Protein AF-A0A9D8BKV7-F1 (afdb_monomer_lite)

Radius of gyration: 22.59 Å; chains: 1; bounding box: 58×49×56 Å

Sequence (244 aa):
MTEFTPENGQAETLLTEAFAWLKDLHHRDNGDQSDALRSTERIITLLGSTTRELLEVFEQNIRLAAIVDKKEMPSQEAITAMVRERALKIIYHHYEYSGQNPIKSLKYGSFLTEQYLEECVRDGGGEKSLHSFGLVMLDVDGLKAVKECIGHKGTNIFLKKLTKVLTDPESPTNVWMRETEGLEITPIVAGGDEFVLIINSAKPIDAVLMQEIIDRYESDVTSSAELQAMIDFDDPVILLNYAG

Structure (mmCIF, N/CA/C/O backbone):
data_AF-A0A9D8BKV7-F1
#
_entry.id   AF-A0A9D8BKV7-F1
#
loop_
_atom_site.group_PDB
_atom_site.id
_atom_site.type_symbol
_atom_site.label_atom_id
_atom_site.label_alt_id
_atom_site.label_comp_id
_atom_site.label_asym_id
_atom_site.label_entity_id
_atom_site.label_seq_id
_atom_site.pdbx_PDB_ins_code
_atom_site.Cartn_x
_atom_site.Cartn_y
_atom_site.Cartn_z
_atom_site.occupancy
_atom_site.B_iso_or_equiv
_atom_site.auth_seq_id
_atom_site.auth_comp_id
_atom_site.auth_asym_id
_atom_site.auth_atom_id
_atom_site.pdbx_PDB_model_num
ATOM 1 N N . MET A 1 1 ? 19.322 -6.464 1.066 1.00 29.11 1 MET A N 1
ATOM 2 C CA . MET A 1 1 ? 19.057 -5.448 0.032 1.00 29.11 1 MET A CA 1
ATOM 3 C C . MET A 1 1 ? 19.045 -4.109 0.731 1.00 29.11 1 MET A C 1
ATOM 5 O O . MET A 1 1 ? 18.442 -4.017 1.789 1.00 29.11 1 MET A O 1
ATOM 9 N N . THR A 1 2 ? 19.808 -3.139 0.240 1.00 26.17 2 THR A N 1
ATOM 10 C CA . THR A 1 2 ? 19.824 -1.777 0.784 1.00 26.17 2 THR A CA 1
ATOM 11 C C . THR A 1 2 ? 18.563 -1.076 0.298 1.00 26.17 2 THR A C 1
ATOM 13 O O . THR A 1 2 ? 18.479 -0.720 -0.875 1.00 26.17 2 THR A O 1
ATOM 16 N N . GLU A 1 3 ? 17.577 -0.950 1.185 1.00 31.61 3 GLU A N 1
ATOM 17 C CA . GLU A 1 3 ? 16.417 -0.082 0.991 1.00 31.61 3 GLU A CA 1
ATOM 18 C C . GLU A 1 3 ? 16.890 1.331 0.647 1.00 31.61 3 GLU A C 1
ATOM 20 O O . GLU A 1 3 ? 17.771 1.892 1.304 1.00 31.61 3 GLU A O 1
ATOM 25 N N . PHE A 1 4 ? 16.309 1.910 -0.400 1.00 35.72 4 PHE A N 1
ATOM 26 C CA . PHE A 1 4 ? 16.415 3.338 -0.646 1.00 35.72 4 PHE A CA 1
ATOM 27 C C . PHE A 1 4 ? 15.317 4.024 0.170 1.00 35.72 4 PHE A C 1
ATOM 29 O O . PHE A 1 4 ? 14.232 4.294 -0.330 1.00 35.72 4 PHE A O 1
ATOM 36 N N . THR A 1 5 ? 15.590 4.276 1.448 1.00 37.19 5 THR A N 1
ATOM 37 C CA . THR A 1 5 ? 14.785 5.161 2.297 1.00 37.19 5 THR A CA 1
ATOM 38 C C . THR A 1 5 ? 15.496 6.515 2.351 1.00 37.19 5 THR A C 1
ATOM 40 O O . THR A 1 5 ? 16.436 6.682 3.130 1.00 37.19 5 THR A O 1
ATOM 43 N N . PRO A 1 6 ? 15.139 7.495 1.499 1.00 40.78 6 PRO A N 1
ATOM 44 C CA . PRO A 1 6 ? 15.732 8.818 1.596 1.00 40.78 6 PRO A CA 1
ATOM 45 C C . PRO A 1 6 ? 15.255 9.480 2.892 1.00 40.78 6 PRO A C 1
ATOM 47 O O . PRO A 1 6 ? 14.057 9.569 3.157 1.00 40.78 6 PRO A O 1
ATOM 50 N N . GLU A 1 7 ? 16.192 9.965 3.707 1.00 46.72 7 GLU A N 1
ATOM 51 C CA . GLU A 1 7 ? 15.872 10.830 4.845 1.00 46.72 7 GLU A CA 1
ATOM 52 C C . GLU A 1 7 ? 15.090 12.062 4.348 1.00 46.72 7 GLU A C 1
ATOM 54 O O . GLU A 1 7 ? 15.386 12.583 3.272 1.00 46.72 7 GLU A O 1
ATOM 59 N N . ASN A 1 8 ? 14.119 12.566 5.124 1.00 48.62 8 ASN A N 1
ATOM 60 C CA . ASN A 1 8 ? 13.186 13.639 4.719 1.00 48.62 8 ASN A CA 1
ATOM 61 C C . ASN A 1 8 ? 13.842 14.869 4.044 1.00 48.62 8 ASN A C 1
ATOM 63 O O . ASN A 1 8 ? 13.213 15.513 3.208 1.00 48.62 8 ASN A O 1
ATOM 67 N N . GLY A 1 9 ? 15.108 15.179 4.353 1.00 52.94 9 GLY A N 1
ATOM 68 C CA . GLY A 1 9 ? 15.859 16.266 3.710 1.00 52.94 9 GLY A CA 1
ATOM 69 C C . GLY A 1 9 ? 16.283 15.995 2.257 1.00 52.94 9 GLY A C 1
ATOM 70 O O . GLY A 1 9 ? 16.440 16.933 1.476 1.00 52.94 9 GLY A O 1
ATOM 71 N N . GLN A 1 10 ? 16.447 14.733 1.858 1.00 57.34 10 GLN A N 1
ATOM 72 C CA . GLN A 1 10 ? 16.860 14.358 0.503 1.00 57.34 10 GLN A CA 1
ATOM 73 C C . GLN A 1 10 ? 15.718 14.508 -0.508 1.00 57.34 10 GLN A C 1
ATOM 75 O O . GLN A 1 10 ? 15.943 15.034 -1.594 1.00 57.34 10 GLN A O 1
ATOM 80 N N . ALA A 1 11 ? 14.487 14.130 -0.153 1.00 55.03 11 ALA A N 1
ATOM 81 C CA . ALA A 1 11 ? 13.339 14.227 -1.061 1.00 55.03 11 ALA A CA 1
ATOM 82 C C . ALA A 1 11 ? 12.968 15.687 -1.399 1.00 55.03 11 ALA A C 1
ATOM 84 O O . ALA A 1 11 ? 12.710 16.016 -2.558 1.00 55.03 11 ALA A O 1
ATOM 85 N N . GLU A 1 12 ? 12.993 16.583 -0.406 1.00 59.00 12 GLU A N 1
ATOM 86 C CA . GLU A 1 12 ? 12.728 18.017 -0.600 1.00 59.00 12 GLU A CA 1
ATOM 87 C C . GLU A 1 12 ? 13.823 18.697 -1.438 1.00 59.00 12 GLU A C 1
ATOM 89 O O . GLU A 1 12 ? 13.529 19.527 -2.307 1.00 59.00 12 GLU A O 1
ATOM 94 N N . THR A 1 13 ? 15.079 18.289 -1.240 1.00 66.25 13 THR A N 1
ATOM 95 C CA . THR A 1 13 ? 16.215 18.755 -2.045 1.00 66.25 13 THR A CA 1
ATOM 96 C C . THR A 1 13 ? 16.065 18.315 -3.504 1.00 66.25 13 THR A C 1
ATOM 98 O O . THR A 1 13 ? 16.139 19.153 -4.401 1.00 66.25 13 THR A O 1
ATOM 101 N N . LEU A 1 14 ? 15.746 17.039 -3.751 1.00 64.25 14 LEU A N 1
ATOM 102 C CA . LEU A 1 14 ? 15.573 16.488 -5.102 1.00 64.25 14 LEU A CA 1
ATOM 103 C C . LEU A 1 14 ? 14.430 17.161 -5.874 1.00 64.25 14 LEU A C 1
ATOM 105 O O . LEU A 1 14 ? 14.586 17.491 -7.052 1.00 64.25 14 LEU A O 1
ATOM 109 N N . LEU A 1 15 ? 13.290 17.406 -5.220 1.00 65.69 15 LEU A N 1
ATOM 110 C CA . LEU A 1 15 ? 12.163 18.098 -5.849 1.00 65.69 15 LEU A CA 1
ATOM 111 C C . LEU A 1 15 ? 12.521 19.559 -6.172 1.00 65.69 15 LEU A C 1
ATOM 113 O O . LEU A 1 15 ? 12.220 20.052 -7.262 1.00 65.69 15 LEU A O 1
ATOM 117 N N . THR A 1 16 ? 13.198 20.245 -5.248 1.00 69.44 16 THR A N 1
ATOM 118 C CA . THR A 1 16 ? 13.648 21.632 -5.439 1.00 69.44 16 THR A CA 1
ATOM 119 C C . THR A 1 16 ? 14.641 21.742 -6.594 1.00 69.44 16 THR A C 1
ATOM 121 O O . THR A 1 16 ? 14.500 22.630 -7.438 1.00 69.44 16 THR A O 1
ATOM 124 N N . GLU A 1 17 ? 15.598 20.818 -6.684 1.00 71.00 17 GLU A N 1
ATOM 125 C CA . GLU A 1 17 ? 16.562 20.735 -7.784 1.00 71.00 17 GLU A CA 1
ATOM 126 C C . GLU A 1 17 ? 15.871 20.463 -9.125 1.00 71.00 17 GLU A C 1
ATOM 128 O O . GLU A 1 17 ? 16.132 21.170 -10.104 1.00 71.00 17 GLU A O 1
ATOM 133 N N . ALA A 1 18 ? 14.926 19.516 -9.165 1.00 67.19 18 ALA A N 1
ATOM 134 C CA . ALA A 1 18 ? 14.148 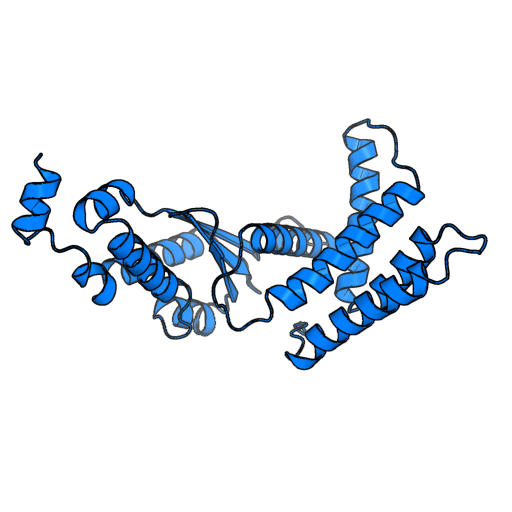19.215 -10.365 1.00 67.19 18 ALA A CA 1
ATOM 135 C C . ALA A 1 18 ? 13.327 20.432 -10.844 1.00 67.19 18 ALA A C 1
ATOM 137 O O . ALA A 1 18 ? 13.347 20.767 -12.032 1.00 67.19 18 ALA A O 1
ATOM 138 N N . PHE A 1 19 ? 12.651 21.147 -9.934 1.00 69.06 19 PHE A N 1
ATOM 139 C CA . PHE A 1 19 ? 11.861 22.339 -10.276 1.00 69.06 19 PHE A CA 1
ATOM 140 C C . PHE A 1 19 ? 12.713 23.543 -10.678 1.00 69.06 19 PHE A C 1
ATOM 142 O O . PHE A 1 19 ? 12.362 24.243 -11.631 1.00 69.06 19 PHE A O 1
ATOM 149 N N . ALA A 1 20 ? 13.805 23.819 -9.961 1.00 69.94 20 ALA A N 1
ATOM 150 C CA . ALA A 1 20 ? 14.719 24.910 -10.298 1.00 69.94 20 ALA A CA 1
ATOM 151 C C . ALA A 1 20 ? 15.309 24.708 -11.698 1.00 69.94 20 ALA A C 1
ATOM 153 O O . ALA A 1 20 ? 15.406 25.653 -12.481 1.00 69.94 20 ALA A O 1
ATOM 154 N N . TRP A 1 21 ? 15.618 23.458 -12.037 1.00 64.31 21 TRP A N 1
ATOM 155 C CA . TRP A 1 21 ? 16.156 23.097 -13.334 1.00 64.31 21 TRP A CA 1
ATOM 156 C C . TRP A 1 21 ? 15.120 23.189 -14.461 1.00 64.31 21 TRP A C 1
ATOM 158 O O . TRP A 1 21 ? 15.411 23.776 -15.499 1.00 64.31 21 TRP A O 1
ATOM 168 N N . LEU A 1 22 ? 13.892 22.697 -14.253 1.00 63.62 22 LEU A N 1
ATOM 169 C CA . LEU A 1 22 ? 12.803 22.861 -15.228 1.00 63.62 22 LEU A CA 1
ATOM 170 C C . LEU A 1 22 ? 12.516 24.343 -15.518 1.00 63.62 22 LEU A C 1
ATOM 172 O O . LEU A 1 22 ? 12.269 24.709 -16.667 1.00 63.62 22 LEU A O 1
ATOM 176 N N . LYS A 1 23 ? 12.598 25.206 -14.494 1.00 64.88 23 LYS A N 1
ATOM 177 C CA . LYS A 1 23 ? 12.476 26.663 -14.655 1.00 64.88 23 LYS A CA 1
ATOM 178 C C . LYS A 1 23 ? 13.623 27.245 -15.481 1.00 64.88 23 LYS A C 1
ATOM 180 O O . LYS A 1 23 ? 13.352 27.978 -16.426 1.00 64.88 23 LYS A O 1
ATOM 185 N N . ASP A 1 24 ? 14.871 26.911 -15.154 1.00 62.84 24 ASP A N 1
ATOM 186 C CA . ASP A 1 24 ? 16.060 27.359 -15.894 1.00 62.84 24 ASP A CA 1
ATOM 187 C C . ASP A 1 24 ? 16.035 26.883 -17.357 1.00 62.84 24 ASP A C 1
ATOM 189 O O . ASP A 1 24 ? 16.315 27.662 -18.262 1.00 62.84 24 ASP A O 1
ATOM 193 N N . LEU A 1 25 ? 15.599 25.648 -17.620 1.00 56.25 25 LEU A N 1
ATOM 194 C CA . LEU A 1 25 ? 15.440 25.129 -18.980 1.00 56.25 25 LEU A CA 1
ATOM 195 C C . LEU A 1 25 ? 14.377 25.900 -19.771 1.00 56.25 25 LEU A C 1
ATOM 197 O O . LEU A 1 25 ? 14.641 26.315 -20.893 1.00 56.25 25 LEU A O 1
ATOM 201 N N . HIS A 1 26 ? 13.215 26.162 -19.164 1.00 57.59 26 HIS A N 1
ATOM 202 C CA . HIS A 1 26 ? 12.159 26.966 -19.785 1.00 57.59 26 HIS A CA 1
ATOM 203 C C . HIS A 1 26 ? 12.595 28.419 -20.043 1.00 57.59 26 HIS A C 1
ATOM 205 O O . HIS A 1 26 ? 12.043 29.092 -20.902 1.00 57.59 26 HIS A O 1
ATOM 211 N N . HIS A 1 27 ? 13.599 28.925 -19.318 1.00 57.88 27 HIS A N 1
ATOM 212 C CA . HIS A 1 27 ? 14.181 30.249 -19.571 1.00 57.88 27 HIS A CA 1
ATOM 213 C C . HIS A 1 27 ? 15.260 30.226 -20.671 1.00 57.88 27 HIS A C 1
ATOM 215 O O . HIS A 1 27 ? 15.595 31.275 -21.220 1.00 57.88 27 HIS A O 1
ATOM 221 N N . ARG A 1 28 ? 15.800 29.048 -21.014 1.00 57.38 28 ARG A N 1
ATOM 222 C CA . ARG A 1 28 ? 16.850 28.835 -22.030 1.00 57.38 28 ARG A CA 1
ATOM 223 C C . ARG A 1 28 ? 16.306 28.518 -23.430 1.00 57.38 28 ARG A C 1
ATOM 225 O O . ARG A 1 28 ? 17.102 28.146 -24.288 1.00 57.38 28 ARG A O 1
ATOM 232 N N . ASP A 1 29 ? 15.004 28.712 -23.649 1.00 47.34 29 ASP A N 1
ATOM 233 C CA . ASP A 1 29 ? 14.149 28.338 -24.799 1.00 47.34 29 ASP A CA 1
ATOM 234 C C . ASP A 1 29 ? 14.541 28.946 -26.180 1.00 47.34 29 ASP A C 1
ATOM 236 O O . ASP A 1 29 ? 13.696 29.367 -26.962 1.00 47.34 29 ASP A O 1
ATOM 240 N N . ASN A 1 30 ? 15.836 29.035 -26.508 1.00 50.44 30 ASN A N 1
ATOM 241 C CA . ASN A 1 30 ? 16.367 29.651 -27.732 1.00 50.44 30 ASN A CA 1
ATOM 242 C C . ASN A 1 30 ? 17.492 28.829 -28.415 1.00 50.44 30 ASN A C 1
ATOM 244 O O . ASN A 1 30 ? 18.344 29.424 -29.078 1.00 50.44 30 ASN A O 1
ATOM 248 N N . GLY A 1 31 ? 17.564 27.491 -28.285 1.00 47.91 31 GLY A N 1
ATOM 249 C CA . GLY A 1 31 ? 18.684 26.749 -28.904 1.00 47.91 31 GLY A CA 1
ATOM 250 C C . GLY A 1 31 ? 18.563 25.234 -29.143 1.00 47.91 31 GLY A C 1
ATOM 251 O O . GLY A 1 31 ? 18.930 24.437 -28.286 1.00 47.91 31 GLY A O 1
ATOM 252 N N . ASP A 1 32 ? 18.210 24.877 -30.383 1.00 53.69 32 ASP A N 1
ATOM 253 C CA . ASP A 1 32 ? 18.781 23.847 -31.290 1.00 53.69 32 ASP A CA 1
ATOM 254 C C . ASP A 1 32 ? 19.036 22.380 -30.855 1.00 53.69 32 ASP A C 1
ATOM 256 O O . ASP A 1 32 ? 19.663 21.619 -31.596 1.00 53.69 32 ASP A O 1
ATOM 260 N N . GLN A 1 33 ? 18.503 21.893 -29.733 1.00 53.31 33 GLN A N 1
ATOM 261 C CA . GLN A 1 33 ? 18.276 20.447 -29.549 1.00 53.31 33 GLN A CA 1
ATOM 262 C C . GLN A 1 33 ? 16.846 20.183 -29.081 1.00 53.31 33 GLN A C 1
ATOM 264 O O . GLN A 1 33 ? 16.221 21.049 -28.484 1.00 53.31 33 GLN A O 1
ATOM 269 N N . SER A 1 34 ? 16.324 18.978 -29.344 1.00 59.03 34 SER A N 1
ATOM 270 C CA . SER A 1 34 ? 15.067 18.519 -28.742 1.00 59.03 34 SER A CA 1
ATOM 271 C C . SER A 1 34 ? 15.248 18.474 -27.219 1.00 59.03 34 SER A C 1
ATOM 273 O O . SER A 1 34 ? 15.766 17.505 -26.659 1.00 59.03 34 SER A O 1
ATOM 275 N N . ASP A 1 35 ? 14.879 19.565 -26.543 1.00 60.62 35 ASP A N 1
ATOM 276 C CA . ASP A 1 35 ? 15.067 19.795 -25.102 1.00 60.62 35 ASP A CA 1
ATOM 277 C C . ASP A 1 35 ? 14.405 18.716 -24.228 1.00 60.62 35 ASP A C 1
ATOM 279 O O . ASP A 1 35 ? 14.744 18.533 -23.051 1.00 60.62 35 ASP A O 1
ATOM 283 N N . ALA A 1 36 ? 13.505 17.925 -24.817 1.00 57.03 36 ALA A N 1
ATOM 284 C CA . ALA A 1 36 ? 12.939 16.731 -24.210 1.00 57.03 36 ALA A CA 1
ATOM 285 C C . ALA A 1 36 ? 14.010 15.697 -23.818 1.00 57.03 36 ALA A C 1
ATOM 287 O O . ALA A 1 36 ? 13.947 15.157 -22.716 1.00 57.03 36 ALA A O 1
ATOM 288 N N . LEU A 1 37 ? 15.028 15.461 -24.649 1.00 56.84 37 LEU A N 1
ATOM 289 C CA . LEU A 1 37 ? 16.086 14.482 -24.359 1.00 56.84 37 LEU A CA 1
ATOM 290 C C . LEU A 1 37 ? 16.996 14.957 -23.220 1.00 56.84 37 LEU A C 1
ATOM 292 O O . LEU A 1 37 ? 17.165 14.246 -22.232 1.00 56.84 37 LEU A O 1
ATOM 296 N N . ARG A 1 38 ? 17.470 16.210 -23.288 1.00 62.16 38 ARG A N 1
ATOM 297 C CA . ARG A 1 38 ? 18.317 16.821 -22.244 1.00 62.16 38 ARG A CA 1
ATOM 298 C C . ARG A 1 38 ? 17.625 16.880 -20.883 1.00 62.16 38 ARG A C 1
ATOM 300 O O . ARG A 1 38 ? 18.272 16.698 -19.853 1.00 62.16 38 ARG A O 1
ATOM 307 N N . SER A 1 39 ? 16.317 17.149 -20.878 1.00 63.75 39 SER A N 1
ATOM 308 C CA . SER A 1 39 ? 15.521 17.154 -19.646 1.00 63.75 39 SER A CA 1
ATOM 309 C C . SER A 1 39 ? 15.346 15.794 -19.031 1.00 63.75 39 SER A C 1
ATOM 311 O O . SER A 1 39 ? 15.498 15.646 -17.821 1.00 63.75 39 SER A O 1
ATOM 313 N N . THR A 1 40 ? 15.098 14.799 -19.863 1.00 67.44 40 THR A N 1
ATOM 314 C CA . THR A 1 40 ? 14.932 13.427 -19.403 1.00 67.44 40 THR A CA 1
ATOM 315 C C . THR A 1 40 ? 16.227 12.900 -18.799 1.00 67.44 40 THR A C 1
ATOM 317 O O . THR A 1 40 ? 16.216 12.488 -17.644 1.00 67.44 40 THR A O 1
ATOM 320 N N . GLU A 1 41 ? 17.356 13.016 -19.506 1.00 71.00 41 GLU A N 1
ATOM 321 C CA . GLU A 1 41 ? 18.662 12.539 -19.022 1.00 71.00 41 GLU A CA 1
ATOM 322 C C . GLU A 1 41 ? 19.026 13.136 -17.659 1.00 71.00 41 GLU A C 1
ATOM 324 O O . GLU A 1 41 ? 19.450 12.422 -16.751 1.00 71.00 41 GLU A O 1
ATOM 329 N N . ARG A 1 42 ? 18.812 14.444 -17.477 1.00 69.25 42 ARG A N 1
ATOM 330 C CA . ARG A 1 42 ? 19.200 15.134 -16.245 1.00 69.25 42 ARG A CA 1
ATOM 331 C C . ARG A 1 42 ? 18.250 14.865 -15.081 1.00 69.25 42 ARG A C 1
ATOM 333 O O . ARG A 1 42 ? 18.731 14.672 -13.969 1.00 69.25 42 ARG A O 1
ATOM 340 N N . ILE A 1 43 ? 16.941 14.766 -15.324 1.00 72.06 43 ILE A N 1
ATOM 341 C CA . ILE A 1 43 ? 15.979 14.316 -14.301 1.00 72.06 43 ILE A CA 1
ATOM 342 C C . ILE A 1 43 ? 16.313 12.883 -13.861 1.00 72.06 43 ILE A C 1
ATOM 344 O O . ILE A 1 43 ? 16.317 12.599 -12.668 1.00 72.06 43 ILE A O 1
ATOM 348 N N . ILE A 1 44 ? 16.680 12.004 -14.797 1.00 74.69 44 ILE A N 1
ATOM 349 C CA . ILE A 1 44 ? 17.111 10.632 -14.496 1.00 74.69 44 ILE A CA 1
ATOM 350 C C . ILE A 1 44 ? 18.378 10.619 -13.628 1.00 74.69 44 ILE A C 1
ATOM 352 O O . ILE A 1 44 ? 18.491 9.782 -12.734 1.00 74.69 44 ILE A O 1
ATOM 356 N N . THR A 1 45 ? 19.318 11.557 -13.820 1.00 77.88 45 THR A N 1
ATOM 357 C CA . THR A 1 45 ? 20.527 11.619 -12.971 1.00 77.88 45 THR A CA 1
ATOM 358 C C . THR A 1 45 ? 20.244 11.919 -11.499 1.00 77.88 45 THR A C 1
ATOM 360 O O . THR A 1 45 ? 21.046 11.524 -10.653 1.00 77.88 45 THR A O 1
ATOM 363 N N . LEU A 1 46 ? 19.110 12.558 -11.189 1.00 70.50 46 LEU A N 1
ATOM 364 C CA . LEU A 1 46 ? 18.672 12.824 -9.813 1.00 70.50 46 LEU A CA 1
ATOM 365 C C . LEU A 1 46 ? 18.163 11.557 -9.107 1.00 70.50 46 LEU A C 1
ATOM 367 O O . LEU A 1 46 ? 18.031 11.537 -7.887 1.00 70.50 46 LEU A O 1
ATOM 371 N N . LEU A 1 47 ? 17.883 10.492 -9.858 1.00 74.12 47 LEU A N 1
ATOM 372 C CA . LEU A 1 47 ? 17.372 9.236 -9.325 1.00 74.12 47 LEU A CA 1
ATOM 373 C C . LEU A 1 47 ? 18.511 8.304 -8.887 1.00 74.12 47 LEU A C 1
ATOM 375 O O . LEU A 1 47 ? 19.616 8.336 -9.442 1.00 74.12 47 LEU A O 1
ATOM 379 N N . GLY A 1 48 ? 18.231 7.432 -7.915 1.00 70.25 48 GLY A N 1
ATOM 380 C CA . GLY A 1 48 ? 19.130 6.343 -7.522 1.00 70.25 48 GLY A CA 1
ATOM 381 C C . GLY A 1 48 ? 19.329 5.320 -8.647 1.00 70.25 48 GLY A C 1
ATOM 382 O O . GLY A 1 48 ? 18.508 5.226 -9.558 1.00 70.25 48 GLY A O 1
ATOM 383 N N . SER A 1 49 ? 20.416 4.541 -8.599 1.00 74.00 49 SER A N 1
ATOM 384 C CA . SER A 1 49 ? 20.771 3.573 -9.655 1.00 74.00 49 SER A CA 1
ATOM 385 C C . SER A 1 49 ? 19.649 2.576 -9.955 1.00 74.00 49 SER A C 1
ATOM 387 O O . SER A 1 49 ? 19.293 2.404 -11.115 1.00 74.00 49 SER A O 1
ATOM 389 N N . THR A 1 50 ? 19.027 2.015 -8.915 1.00 66.00 50 THR A N 1
ATOM 390 C CA . THR A 1 50 ? 17.892 1.085 -9.021 1.00 66.00 50 THR A CA 1
ATOM 391 C C . THR A 1 50 ? 16.734 1.694 -9.813 1.00 66.00 50 THR A C 1
ATOM 393 O O . THR A 1 50 ? 16.190 1.084 -10.727 1.00 66.00 50 THR A O 1
ATOM 396 N N . THR A 1 51 ? 16.386 2.944 -9.515 1.00 71.38 51 THR A N 1
ATOM 397 C CA . THR A 1 51 ? 15.286 3.654 -10.171 1.00 71.38 51 THR A CA 1
ATOM 398 C C . THR A 1 51 ? 15.589 3.966 -11.637 1.00 71.38 51 THR A C 1
ATOM 400 O O . THR A 1 51 ? 14.684 3.948 -12.468 1.00 71.38 51 THR A O 1
ATOM 403 N N . ARG A 1 52 ? 16.853 4.239 -11.982 1.00 78.62 52 ARG A N 1
ATOM 404 C CA . ARG A 1 52 ? 17.252 4.436 -13.386 1.00 78.62 52 ARG A CA 1
ATOM 405 C C . ARG A 1 52 ? 17.110 3.147 -14.187 1.00 78.62 52 ARG A C 1
ATOM 407 O O . ARG A 1 52 ? 16.558 3.189 -15.277 1.00 78.62 52 ARG A O 1
ATOM 414 N N . GLU A 1 53 ? 17.522 2.015 -13.620 1.00 73.75 53 GLU A N 1
ATOM 415 C CA . GLU A 1 53 ? 17.336 0.697 -14.243 1.00 73.75 53 GLU A CA 1
ATOM 416 C C . GLU A 1 53 ? 15.847 0.384 -14.471 1.00 73.75 53 GLU A C 1
ATOM 418 O O . GLU A 1 53 ? 15.481 -0.142 -15.519 1.00 73.75 53 GLU A O 1
ATOM 423 N N . LEU A 1 54 ? 14.961 0.757 -13.536 1.00 72.31 54 LEU A N 1
ATOM 424 C CA . LEU A 1 54 ? 13.509 0.606 -13.724 1.00 72.31 54 LEU A CA 1
ATOM 425 C C . LEU A 1 54 ? 12.976 1.458 -14.882 1.00 72.31 54 LEU A C 1
ATOM 427 O O . LEU A 1 54 ? 12.124 1.003 -15.641 1.00 72.31 54 LEU A O 1
ATOM 431 N N . LEU A 1 55 ? 13.501 2.671 -15.075 1.00 81.00 55 LEU A N 1
ATOM 432 C CA . LEU A 1 55 ? 13.126 3.504 -16.221 1.00 81.00 55 LEU A CA 1
ATOM 433 C C . LEU A 1 55 ? 13.594 2.915 -17.559 1.00 81.00 55 LEU A C 1
ATOM 435 O O . LEU A 1 55 ? 12.887 3.060 -18.557 1.00 81.00 55 LEU A O 1
ATOM 439 N N . GLU A 1 56 ? 14.733 2.222 -17.584 1.00 81.25 56 GLU A N 1
ATOM 440 C CA . GLU A 1 56 ? 15.190 1.484 -18.769 1.00 81.25 56 GLU A CA 1
ATOM 441 C C . GLU A 1 56 ? 14.261 0.301 -19.084 1.00 81.25 56 GLU A C 1
ATOM 443 O O . GLU A 1 56 ? 13.884 0.103 -20.242 1.00 81.25 56 GLU A O 1
ATOM 448 N N . VAL A 1 57 ? 13.828 -0.449 -18.063 1.00 76.94 57 VAL A N 1
ATOM 449 C CA . VAL A 1 57 ? 12.829 -1.525 -18.217 1.00 76.94 57 VAL A CA 1
ATOM 450 C C . VAL A 1 57 ? 11.493 -0.961 -18.706 1.00 76.94 57 VAL A C 1
ATOM 452 O O . VAL A 1 57 ? 10.895 -1.504 -19.635 1.00 76.94 57 VAL A O 1
ATOM 455 N N . PHE A 1 58 ? 11.044 0.166 -18.151 1.00 80.62 58 PHE A N 1
ATOM 456 C CA . PHE A 1 58 ? 9.833 0.857 -18.593 1.00 80.62 58 PHE A CA 1
ATOM 457 C C . PHE A 1 58 ? 9.916 1.282 -20.069 1.00 80.62 58 PHE A C 1
ATOM 459 O O . PHE A 1 58 ? 8.983 1.036 -20.838 1.00 80.62 58 PHE A O 1
ATOM 466 N N . GLU A 1 59 ? 11.046 1.849 -20.507 1.00 84.69 59 GLU A N 1
ATOM 467 C CA . GLU A 1 59 ? 11.282 2.165 -21.921 1.00 84.69 59 GLU A CA 1
ATOM 468 C C . GLU A 1 59 ? 11.179 0.915 -22.811 1.00 84.69 59 GLU A C 1
ATOM 470 O O . GLU A 1 59 ? 10.528 0.945 -23.863 1.00 84.69 59 GLU A O 1
ATOM 475 N N . GLN A 1 60 ? 11.793 -0.196 -22.397 1.00 80.75 60 GLN A N 1
ATOM 476 C CA . GLN A 1 60 ? 11.715 -1.460 -23.131 1.00 80.75 60 GLN A CA 1
ATOM 477 C C . GLN A 1 60 ? 10.275 -1.988 -23.196 1.00 80.75 60 GLN A C 1
ATOM 479 O O . GLN A 1 60 ? 9.834 -2.424 -24.263 1.00 80.75 60 GLN A O 1
ATOM 484 N N . ASN A 1 61 ? 9.515 -1.873 -22.105 1.00 78.88 61 ASN A N 1
ATOM 485 C CA . ASN A 1 61 ? 8.115 -2.288 -22.036 1.00 78.88 61 ASN A CA 1
ATOM 486 C C . ASN A 1 61 ? 7.214 -1.481 -22.977 1.00 78.88 61 ASN A C 1
ATOM 488 O O . ASN A 1 61 ? 6.357 -2.073 -23.631 1.00 78.88 61 ASN A O 1
ATOM 492 N N . ILE A 1 62 ? 7.436 -0.170 -23.135 1.00 83.12 62 ILE A N 1
ATOM 493 C CA . ILE A 1 62 ? 6.706 0.644 -24.128 1.00 83.12 62 ILE A CA 1
ATOM 494 C C . ILE A 1 62 ? 6.908 0.075 -25.539 1.00 83.12 62 ILE A C 1
ATOM 496 O O . ILE A 1 62 ? 5.951 -0.088 -26.302 1.00 83.12 62 ILE A O 1
ATOM 500 N N . ARG A 1 63 ? 8.158 -0.257 -25.884 1.00 82.00 63 ARG A N 1
ATOM 501 C CA . ARG A 1 63 ? 8.509 -0.807 -27.203 1.00 82.00 63 ARG A CA 1
ATOM 502 C C . ARG A 1 63 ? 7.906 -2.197 -27.406 1.00 82.00 63 ARG A C 1
ATOM 504 O O . ARG A 1 63 ? 7.359 -2.475 -28.471 1.00 82.00 63 ARG A O 1
ATOM 511 N N . LEU A 1 64 ? 7.972 -3.055 -26.387 1.00 79.31 64 LEU A N 1
ATOM 512 C CA . LEU A 1 64 ? 7.393 -4.399 -26.421 1.00 79.31 64 LEU A CA 1
ATOM 513 C C . LEU A 1 64 ? 5.866 -4.363 -26.535 1.00 79.31 64 LEU A C 1
ATOM 515 O O . LEU A 1 64 ? 5.309 -5.088 -27.356 1.00 79.31 64 LEU A O 1
ATOM 519 N N . ALA A 1 65 ? 5.190 -3.490 -25.787 1.00 80.81 65 ALA A N 1
ATOM 520 C CA . ALA A 1 65 ? 3.738 -3.342 -25.841 1.00 80.81 65 ALA A CA 1
ATOM 521 C C . ALA A 1 65 ? 3.259 -2.929 -27.241 1.00 80.81 65 ALA A C 1
ATOM 523 O O . ALA A 1 65 ? 2.303 -3.505 -27.754 1.00 80.81 65 ALA A O 1
ATOM 524 N N . ALA A 1 66 ? 3.958 -2.002 -27.906 1.00 82.50 66 ALA A N 1
ATOM 525 C CA . ALA A 1 66 ? 3.638 -1.623 -29.284 1.00 82.50 66 ALA A CA 1
ATOM 526 C C . ALA A 1 66 ? 3.741 -2.815 -30.258 1.00 82.50 66 ALA A C 1
ATOM 528 O O . ALA A 1 66 ? 2.880 -2.984 -31.123 1.00 82.50 66 ALA A O 1
ATOM 529 N N . ILE A 1 67 ? 4.750 -3.677 -30.076 1.00 79.31 67 ILE A N 1
ATOM 530 C CA . ILE A 1 67 ? 4.942 -4.898 -30.875 1.00 79.31 67 ILE A CA 1
ATOM 531 C C . ILE A 1 67 ? 3.823 -5.916 -30.607 1.00 79.31 67 ILE A C 1
ATOM 533 O O . ILE A 1 67 ? 3.230 -6.437 -31.555 1.00 79.31 67 ILE A O 1
ATOM 537 N N . VAL A 1 68 ? 3.528 -6.198 -29.334 1.00 78.00 68 VAL A N 1
ATOM 538 C CA . VAL A 1 68 ? 2.523 -7.193 -28.915 1.00 78.00 68 VAL A CA 1
ATOM 539 C C . VAL A 1 68 ? 1.119 -6.776 -29.352 1.00 78.00 68 VAL A C 1
ATOM 541 O O . VAL A 1 68 ? 0.393 -7.580 -29.940 1.00 78.00 68 VAL A O 1
ATOM 544 N N . ASP A 1 69 ? 0.769 -5.505 -29.157 1.00 82.38 69 ASP A N 1
ATOM 545 C CA . ASP A 1 69 ? -0.541 -4.954 -29.514 1.00 82.38 69 ASP A CA 1
ATOM 546 C C . ASP A 1 69 ? -0.693 -4.682 -31.018 1.00 82.38 69 ASP A C 1
ATOM 548 O O . ASP A 1 69 ? -1.756 -4.238 -31.459 1.00 82.38 69 ASP A O 1
ATOM 552 N N . LYS A 1 70 ? 0.356 -4.921 -31.821 1.00 78.75 70 LYS A N 1
ATOM 553 C CA . LYS A 1 70 ? 0.420 -4.579 -33.254 1.00 78.75 70 LYS A CA 1
ATOM 554 C C . LYS A 1 70 ? 0.078 -3.107 -33.525 1.00 78.75 70 LYS A C 1
ATOM 556 O O . LYS A 1 70 ? -0.546 -2.783 -34.538 1.00 78.75 70 LYS A O 1
ATOM 561 N N . LYS A 1 71 ? 0.464 -2.222 -32.605 1.00 82.88 71 LYS A N 1
ATOM 562 C CA . LYS A 1 71 ? 0.309 -0.769 -32.730 1.00 82.88 71 LYS A CA 1
ATOM 563 C C . LYS A 1 71 ? 1.516 -0.176 -33.454 1.00 82.88 71 LYS A C 1
ATOM 565 O O . LYS A 1 71 ? 2.574 -0.795 -33.550 1.00 82.88 71 LYS A O 1
ATOM 570 N N . GLU A 1 72 ? 1.352 1.034 -33.977 1.00 85.88 72 GLU A N 1
ATOM 571 C CA . GLU A 1 72 ? 2.471 1.796 -34.530 1.00 85.88 72 GLU A CA 1
ATOM 572 C C . GLU A 1 72 ? 3.516 2.065 -33.435 1.00 85.88 72 GLU A C 1
ATOM 574 O O . GLU A 1 72 ? 3.162 2.401 -32.302 1.00 85.88 72 GLU A O 1
ATOM 579 N N . MET A 1 73 ? 4.800 1.877 -33.760 1.00 86.06 73 MET A N 1
ATOM 580 C CA . MET A 1 73 ? 5.886 2.090 -32.804 1.00 86.06 73 MET A CA 1
ATOM 581 C C . MET A 1 73 ? 5.949 3.581 -32.436 1.00 86.06 73 MET A C 1
ATOM 583 O O . MET A 1 73 ? 6.061 4.412 -33.341 1.00 86.06 73 MET A O 1
ATOM 587 N N . PRO A 1 74 ? 5.919 3.941 -31.141 1.00 84.81 74 PRO A N 1
ATOM 588 C CA . PRO A 1 74 ? 6.064 5.328 -30.724 1.00 84.81 74 PRO A CA 1
ATOM 589 C C . PRO A 1 74 ? 7.380 5.929 -31.232 1.00 84.81 74 PRO A C 1
ATOM 591 O O . PRO A 1 74 ? 8.411 5.252 -31.275 1.00 84.81 74 PRO A O 1
ATOM 594 N N . SER A 1 75 ? 7.359 7.213 -31.598 1.00 86.25 75 SER A N 1
ATOM 595 C CA . SER A 1 75 ? 8.586 7.929 -31.955 1.00 86.25 75 SER A CA 1
ATOM 596 C C . SER A 1 75 ? 9.543 7.985 -30.761 1.00 86.25 75 SER A C 1
ATOM 598 O O . SER A 1 75 ? 9.120 7.938 -29.605 1.00 86.25 75 SER A O 1
ATOM 600 N N . GLN A 1 76 ? 10.844 8.139 -31.025 1.00 81.88 76 GLN A N 1
ATOM 601 C CA . GLN A 1 76 ? 11.832 8.269 -29.949 1.00 81.88 76 GLN A CA 1
ATOM 602 C C . GLN A 1 76 ? 11.502 9.445 -29.016 1.00 81.88 76 GLN A C 1
ATOM 604 O O . GLN A 1 76 ? 11.633 9.321 -27.805 1.00 81.88 76 GLN A O 1
ATOM 609 N N . GLU A 1 77 ? 11.003 10.555 -29.562 1.00 77.00 77 GLU A N 1
ATOM 610 C CA . GLU A 1 77 ? 10.579 11.722 -28.780 1.00 77.00 77 GLU A CA 1
ATOM 611 C C . GLU A 1 77 ? 9.389 11.412 -27.863 1.00 77.00 77 GLU A C 1
ATOM 613 O O . GLU A 1 77 ? 9.364 11.866 -26.718 1.00 77.00 77 GLU A O 1
ATOM 618 N N . ALA A 1 78 ? 8.427 10.608 -28.330 1.00 78.50 78 ALA A N 1
ATOM 619 C CA . ALA A 1 78 ? 7.292 10.174 -27.521 1.00 78.50 78 ALA A CA 1
ATOM 620 C C . ALA A 1 78 ? 7.741 9.260 -26.371 1.00 78.50 78 ALA A C 1
ATOM 622 O O . ALA A 1 78 ? 7.330 9.468 -25.231 1.00 78.50 78 ALA A O 1
ATOM 623 N N . ILE A 1 79 ? 8.641 8.309 -26.646 1.00 80.88 79 ILE A N 1
ATOM 624 C CA . ILE A 1 79 ? 9.235 7.436 -25.621 1.00 80.88 79 ILE A CA 1
ATOM 625 C C . ILE A 1 79 ? 9.967 8.278 -24.571 1.00 80.88 79 ILE A C 1
ATOM 627 O O . ILE A 1 79 ? 9.716 8.135 -23.377 1.00 80.88 79 ILE A O 1
ATOM 631 N N . THR A 1 80 ? 10.813 9.216 -25.004 1.00 78.38 80 THR A N 1
ATOM 632 C CA . THR A 1 80 ? 11.529 10.133 -24.110 1.00 78.38 80 THR A CA 1
ATOM 633 C C . THR A 1 80 ? 10.572 10.947 -23.239 1.00 78.38 80 THR A C 1
ATOM 635 O O . THR A 1 80 ? 10.789 11.062 -22.033 1.00 78.38 80 THR A O 1
ATOM 638 N N . ALA A 1 81 ? 9.485 11.477 -23.806 1.00 75.06 81 ALA A N 1
ATOM 639 C CA . ALA A 1 81 ? 8.486 12.214 -23.037 1.00 75.06 81 ALA A CA 1
ATOM 640 C C . ALA A 1 81 ? 7.801 11.337 -21.971 1.00 75.06 81 ALA A C 1
ATOM 642 O O . ALA A 1 81 ? 7.627 11.800 -20.842 1.00 75.06 81 ALA A O 1
ATOM 643 N N . MET A 1 82 ? 7.478 10.080 -22.298 1.00 81.44 82 MET A N 1
ATOM 644 C CA . MET A 1 82 ? 6.884 9.117 -21.360 1.00 81.44 82 MET A CA 1
ATOM 645 C C . MET A 1 82 ? 7.853 8.734 -20.234 1.00 81.44 82 MET A C 1
ATOM 647 O O . MET A 1 82 ? 7.462 8.722 -19.066 1.00 81.44 82 MET A O 1
ATOM 651 N N . VAL A 1 83 ? 9.126 8.476 -20.554 1.00 82.38 83 VAL A N 1
ATOM 652 C CA . VAL A 1 83 ? 10.173 8.183 -19.556 1.00 82.38 83 VAL A CA 1
ATOM 653 C C . VAL A 1 83 ? 10.369 9.374 -18.615 1.00 82.38 83 VAL A C 1
ATOM 655 O O . VAL A 1 83 ? 10.436 9.202 -17.399 1.00 82.38 83 VAL A O 1
ATOM 658 N N . ARG A 1 84 ? 10.390 10.601 -19.150 1.00 79.06 84 ARG A N 1
ATOM 659 C CA . ARG A 1 84 ? 10.472 11.832 -18.351 1.00 79.06 84 ARG A CA 1
ATOM 660 C C . ARG A 1 84 ? 9.288 11.999 -17.412 1.00 79.06 84 ARG A C 1
ATOM 662 O O . ARG A 1 84 ? 9.471 12.353 -16.250 1.00 79.06 84 ARG A O 1
ATOM 669 N N . GLU A 1 85 ? 8.078 11.772 -17.919 1.00 79.81 85 GLU A N 1
ATOM 670 C CA . GLU A 1 85 ? 6.857 11.834 -17.118 1.00 79.81 85 GLU A CA 1
ATOM 671 C C . GLU A 1 85 ? 6.912 10.814 -15.976 1.00 79.81 85 GLU A C 1
ATOM 673 O O . GLU A 1 85 ? 6.618 11.160 -14.832 1.00 79.81 85 GLU A O 1
ATOM 678 N N . ARG A 1 86 ? 7.356 9.583 -16.259 1.00 81.50 86 ARG A N 1
ATOM 679 C CA . ARG A 1 86 ? 7.553 8.539 -15.248 1.00 81.50 86 ARG A CA 1
ATOM 680 C C . ARG A 1 86 ? 8.583 8.964 -14.202 1.00 81.50 86 ARG A C 1
ATOM 682 O O . ARG A 1 86 ? 8.279 8.912 -13.017 1.00 81.50 86 ARG A O 1
ATOM 689 N N . ALA A 1 87 ? 9.746 9.459 -14.623 1.00 78.62 87 ALA A N 1
ATOM 690 C CA . ALA A 1 87 ? 10.795 9.945 -13.727 1.00 78.62 87 ALA A CA 1
ATOM 691 C C . ALA A 1 87 ? 10.294 11.063 -12.793 1.00 78.62 87 ALA A C 1
ATOM 693 O O . ALA A 1 87 ? 10.527 11.022 -11.586 1.00 78.62 87 ALA A O 1
ATOM 694 N N . LEU A 1 88 ? 9.538 12.027 -13.329 1.00 74.44 88 LEU A N 1
ATOM 695 C CA . LEU A 1 88 ? 8.933 13.099 -12.536 1.00 74.44 88 LEU A CA 1
ATOM 696 C C . LEU A 1 88 ? 7.863 12.587 -11.573 1.00 74.44 88 LEU A C 1
ATOM 698 O O . LEU A 1 88 ? 7.816 13.061 -10.441 1.00 74.44 88 LEU A O 1
ATOM 702 N N . LYS A 1 89 ? 7.038 11.611 -11.979 1.00 75.75 89 LYS A N 1
ATOM 703 C CA . LYS A 1 89 ? 6.087 10.951 -11.073 1.00 75.75 89 LYS A CA 1
ATOM 704 C C . LYS A 1 89 ? 6.810 10.270 -9.920 1.00 75.75 89 LYS A C 1
ATOM 706 O O . LYS A 1 89 ? 6.376 10.441 -8.792 1.00 75.75 89 LYS A O 1
ATOM 711 N N . ILE A 1 90 ? 7.927 9.582 -10.175 1.00 74.44 90 ILE A N 1
ATOM 712 C CA . ILE A 1 90 ? 8.725 8.946 -9.117 1.00 74.44 90 ILE A CA 1
ATOM 713 C C . ILE A 1 90 ? 9.193 9.995 -8.097 1.00 74.44 90 ILE A C 1
ATOM 715 O O . ILE A 1 90 ? 8.959 9.816 -6.904 1.00 74.44 90 ILE A O 1
ATOM 719 N N . ILE A 1 91 ? 9.790 11.107 -8.548 1.00 72.50 91 ILE A N 1
ATOM 720 C CA . ILE A 1 91 ? 10.279 12.184 -7.662 1.00 72.50 91 ILE A CA 1
ATOM 721 C C . ILE A 1 91 ? 9.119 12.849 -6.912 1.00 72.50 91 ILE A C 1
ATOM 723 O O . ILE A 1 91 ? 9.188 13.046 -5.700 1.00 72.50 91 ILE A O 1
ATOM 727 N N . TYR A 1 92 ? 8.044 13.186 -7.626 1.00 70.56 92 TYR A N 1
ATOM 728 C CA . TYR A 1 92 ? 6.868 13.832 -7.051 1.00 70.56 92 TYR A CA 1
ATOM 729 C C . TYR A 1 92 ? 6.197 12.949 -6.002 1.00 70.56 92 TYR A C 1
ATOM 731 O O . TYR A 1 92 ? 5.868 13.432 -4.927 1.00 70.56 92 TYR A O 1
ATOM 739 N N . HIS A 1 93 ? 6.035 11.658 -6.283 1.00 68.94 93 HIS A N 1
ATOM 740 C CA . HIS A 1 93 ? 5.450 10.708 -5.350 1.00 68.94 93 HIS A CA 1
ATOM 741 C C . HIS A 1 93 ? 6.361 10.446 -4.149 1.00 68.94 93 HIS A C 1
ATOM 743 O O . HIS A 1 93 ? 5.870 10.420 -3.026 1.00 68.94 93 HIS A O 1
ATOM 749 N N . HIS A 1 94 ? 7.679 10.365 -4.339 1.00 66.31 94 HIS A N 1
ATOM 750 C CA . HIS A 1 94 ? 8.599 10.330 -3.201 1.00 66.31 94 HIS A CA 1
ATOM 751 C C . HIS A 1 94 ? 8.413 11.553 -2.297 1.00 66.31 94 HIS A C 1
ATOM 753 O O . HIS A 1 94 ? 8.311 11.391 -1.091 1.00 66.31 94 HIS A O 1
ATOM 759 N N . TYR A 1 95 ? 8.298 12.759 -2.858 1.00 65.38 95 TYR A N 1
ATOM 760 C CA . TYR A 1 95 ? 8.089 13.983 -2.077 1.00 65.38 95 TYR A CA 1
ATOM 761 C C . TYR A 1 95 ? 6.703 14.075 -1.419 1.00 65.38 95 TYR A C 1
ATOM 763 O O . TYR A 1 95 ? 6.583 14.402 -0.241 1.00 65.38 95 TYR A O 1
ATOM 771 N N . GLU A 1 96 ? 5.637 13.809 -2.175 1.00 59.53 96 GLU A N 1
ATOM 772 C CA . GLU A 1 96 ? 4.256 13.926 -1.693 1.00 59.53 96 GLU A CA 1
ATOM 773 C C . GLU A 1 96 ? 3.967 12.898 -0.588 1.00 59.53 96 GLU A C 1
ATOM 775 O O . GLU A 1 96 ? 3.202 13.172 0.340 1.00 59.53 96 GLU A O 1
ATOM 780 N N . TYR A 1 97 ? 4.618 11.732 -0.651 1.00 58.09 97 TYR A N 1
ATOM 781 C CA . TYR A 1 97 ? 4.337 10.605 0.232 1.00 58.09 97 TYR A CA 1
ATOM 782 C C . TYR A 1 97 ? 5.469 10.253 1.208 1.00 58.09 97 TYR A C 1
ATOM 784 O O . TYR A 1 97 ? 5.229 9.408 2.071 1.00 58.09 97 TYR A O 1
ATOM 792 N N . SER A 1 98 ? 6.615 10.954 1.200 1.00 53.66 98 SER A N 1
ATOM 793 C CA . SER A 1 98 ? 7.578 10.965 2.323 1.00 53.66 98 SER A CA 1
ATOM 794 C C . SER A 1 98 ? 7.042 11.697 3.563 1.00 53.66 98 SER A C 1
ATOM 796 O O . SER A 1 98 ? 7.661 11.682 4.624 1.00 53.66 98 SER A O 1
ATOM 798 N N . GLY A 1 99 ? 5.877 12.344 3.463 1.00 53.06 99 GLY A N 1
ATOM 799 C CA . GLY A 1 99 ? 5.193 12.934 4.610 1.00 53.06 99 GLY A CA 1
ATOM 800 C C . GLY A 1 99 ? 4.739 11.890 5.641 1.00 53.06 99 GLY A C 1
ATOM 801 O O . GLY A 1 99 ? 4.411 10.753 5.302 1.00 53.06 99 GLY A O 1
ATOM 802 N N . GLN A 1 100 ? 4.619 12.325 6.902 1.00 56.44 100 GLN A N 1
ATOM 803 C CA . GLN A 1 100 ? 4.169 11.539 8.069 1.00 56.44 100 GLN A CA 1
ATOM 804 C C . GLN A 1 100 ? 2.741 10.964 7.963 1.00 56.44 100 GLN A C 1
ATOM 806 O O . GLN A 1 100 ? 2.249 10.381 8.924 1.00 56.44 100 GLN A O 1
ATOM 811 N N . ASN A 1 101 ? 2.051 11.140 6.831 1.00 63.72 101 ASN A N 1
ATOM 812 C CA . ASN A 1 101 ? 0.723 10.579 6.624 1.00 63.72 101 ASN A CA 1
ATOM 813 C C . ASN A 1 101 ? 0.848 9.064 6.451 1.00 63.72 101 ASN A C 1
ATOM 815 O O . ASN A 1 101 ? 1.441 8.616 5.462 1.00 63.72 101 ASN A O 1
ATOM 819 N N . PRO A 1 102 ? 0.300 8.273 7.383 1.00 71.94 102 PRO A N 1
ATOM 820 C CA . PRO A 1 102 ? 0.553 6.843 7.410 1.00 71.94 102 PRO A CA 1
ATOM 821 C C . PRO A 1 102 ? -0.379 6.076 6.454 1.00 71.94 102 PRO A C 1
ATOM 823 O O . PRO A 1 102 ? -0.192 4.887 6.240 1.00 71.94 102 PRO A O 1
ATOM 826 N N . ILE A 1 103 ? -1.331 6.774 5.814 1.00 80.06 103 ILE A N 1
ATOM 827 C CA . ILE A 1 103 ? -2.137 6.273 4.699 1.00 80.06 103 ILE A CA 1
ATOM 828 C C . ILE A 1 103 ? -1.866 7.073 3.419 1.00 80.06 103 ILE A C 1
ATOM 830 O O . ILE A 1 103 ? -1.744 8.302 3.465 1.00 80.06 103 ILE A O 1
ATOM 834 N N . LYS A 1 104 ? -1.759 6.388 2.277 1.00 83.88 104 LYS A N 1
ATOM 835 C CA . LYS A 1 104 ? -1.406 6.987 0.979 1.00 83.88 104 LYS A CA 1
ATOM 836 C C . LYS A 1 104 ? -2.592 6.996 0.009 1.00 83.88 104 LYS A C 1
ATOM 838 O O . LYS A 1 104 ? -3.622 6.376 0.256 1.00 83.88 104 LYS A O 1
ATOM 843 N N . SER A 1 105 ? -2.474 7.742 -1.089 1.00 81.56 105 SER A N 1
ATOM 844 C CA . SER A 1 105 ? -3.550 7.854 -2.084 1.00 81.56 105 SER A CA 1
ATOM 845 C C . SER A 1 105 ? -3.568 6.671 -3.054 1.00 81.56 105 SER A C 1
ATOM 847 O O . SER A 1 105 ? -2.525 6.072 -3.319 1.00 81.56 105 SER A O 1
ATOM 849 N N . LEU A 1 106 ? -4.723 6.397 -3.672 1.00 82.06 106 LEU A N 1
ATOM 850 C CA . LEU A 1 106 ? -4.847 5.391 -4.734 1.00 82.06 106 LEU A CA 1
ATOM 851 C C . LEU A 1 106 ? -3.808 5.568 -5.848 1.00 82.06 106 LEU A C 1
ATOM 853 O O . LEU A 1 106 ? -3.208 4.595 -6.288 1.00 82.06 106 LEU A O 1
ATOM 857 N N . LYS A 1 107 ? -3.547 6.814 -6.268 1.00 78.06 107 LYS A N 1
ATOM 858 C CA . LYS A 1 107 ? -2.554 7.110 -7.314 1.00 78.06 107 LYS A CA 1
ATOM 859 C C . LYS A 1 107 ? -1.155 6.647 -6.914 1.00 78.06 107 LYS A C 1
ATOM 861 O O . LYS A 1 107 ? -0.435 6.105 -7.747 1.00 78.06 107 LYS A O 1
ATOM 866 N N . TYR A 1 108 ? -0.790 6.849 -5.650 1.00 78.38 108 TYR A N 1
ATOM 867 C CA . TYR A 1 108 ? 0.478 6.367 -5.116 1.00 78.38 108 TYR A CA 1
ATOM 868 C C . TYR A 1 108 ? 0.514 4.843 -5.024 1.00 78.38 108 TYR A C 1
ATOM 870 O O . TYR A 1 108 ? 1.505 4.234 -5.410 1.00 78.38 108 TYR A O 1
ATOM 878 N N . GLY A 1 109 ? -0.581 4.223 -4.579 1.00 80.56 109 GLY A N 1
ATOM 879 C CA . GLY A 1 109 ? -0.690 2.767 -4.522 1.00 80.56 109 GLY A CA 1
ATOM 880 C C . GLY A 1 109 ? -0.540 2.103 -5.894 1.00 80.56 109 GLY A C 1
ATOM 881 O O . GLY A 1 109 ? 0.205 1.133 -6.027 1.00 80.56 109 GLY A O 1
ATOM 882 N N . SER A 1 110 ? -1.175 2.658 -6.934 1.00 81.12 110 SER A N 1
ATOM 883 C CA . SER A 1 110 ? -0.997 2.195 -8.318 1.00 81.12 110 SER A CA 1
ATOM 884 C C . SER A 1 110 ? 0.457 2.317 -8.767 1.00 81.12 110 SER A C 1
ATOM 886 O O . SER A 1 110 ? 1.011 1.374 -9.323 1.00 81.12 110 SER A O 1
ATOM 888 N N . PHE A 1 111 ? 1.089 3.453 -8.473 1.00 79.06 111 PHE A N 1
ATOM 889 C CA . PHE A 1 111 ? 2.492 3.681 -8.794 1.00 79.06 111 PHE A CA 1
ATOM 890 C C . PHE A 1 111 ? 3.424 2.671 -8.099 1.00 79.06 111 PHE A C 1
ATOM 892 O O . PHE A 1 111 ? 4.246 2.061 -8.778 1.00 79.06 111 PHE A O 1
ATOM 899 N N . LEU A 1 112 ? 3.263 2.436 -6.791 1.00 79.44 112 LEU A N 1
ATOM 900 C CA . LEU A 1 112 ? 4.050 1.440 -6.053 1.00 79.44 112 LEU A CA 1
ATOM 901 C C . LEU A 1 112 ? 3.846 0.026 -6.596 1.00 79.44 112 LEU A C 1
ATOM 903 O O . LEU A 1 112 ? 4.812 -0.697 -6.803 1.00 79.44 112 LEU A O 1
ATOM 907 N N . THR A 1 113 ? 2.597 -0.354 -6.870 1.00 82.44 113 THR A N 1
ATOM 908 C CA . THR A 1 113 ? 2.272 -1.671 -7.441 1.00 82.44 113 THR A CA 1
ATOM 909 C C . THR A 1 113 ? 3.002 -1.888 -8.764 1.00 82.44 113 THR A C 1
ATOM 911 O O . THR A 1 113 ? 3.605 -2.936 -8.975 1.00 82.44 113 THR A O 1
ATOM 914 N N . GLU A 1 114 ? 2.993 -0.889 -9.649 1.00 78.69 114 GLU A N 1
ATOM 915 C CA . GLU A 1 114 ? 3.730 -0.957 -10.911 1.00 78.69 114 GLU A CA 1
ATOM 916 C C . GLU A 1 114 ? 5.243 -1.077 -10.687 1.00 78.69 114 GLU A C 1
ATOM 918 O O . GLU A 1 114 ? 5.874 -1.899 -11.346 1.00 78.69 114 GLU A O 1
ATOM 923 N N . GLN A 1 115 ? 5.820 -0.316 -9.748 1.00 75.56 115 GLN A N 1
ATOM 924 C CA . GLN A 1 115 ? 7.248 -0.423 -9.428 1.00 75.56 115 GLN A CA 1
ATOM 925 C C . GLN A 1 115 ? 7.623 -1.820 -8.925 1.00 75.56 115 GLN A C 1
ATOM 927 O O . GLN A 1 115 ? 8.585 -2.398 -9.423 1.00 75.56 115 GLN A O 1
ATOM 932 N N . TYR A 1 116 ? 6.846 -2.399 -8.006 1.00 77.75 116 TYR A N 1
ATOM 933 C CA . TYR A 1 116 ? 7.115 -3.746 -7.496 1.00 77.75 116 TYR A CA 1
ATOM 934 C C . TYR A 1 116 ? 7.015 -4.812 -8.590 1.00 77.75 116 TYR A C 1
ATOM 936 O O . TYR A 1 116 ? 7.843 -5.722 -8.650 1.00 77.75 116 TYR A O 1
ATOM 944 N N . LEU A 1 117 ? 6.036 -4.697 -9.492 1.00 74.81 117 LEU A N 1
ATOM 945 C CA . LEU A 1 117 ? 5.925 -5.600 -10.638 1.00 74.81 117 LEU A CA 1
ATOM 946 C C . LEU A 1 117 ? 7.122 -5.451 -11.591 1.00 74.81 117 LEU A C 1
ATOM 948 O O . LEU A 1 117 ? 7.663 -6.457 -12.050 1.00 74.81 117 LEU A O 1
ATOM 952 N N . GLU A 1 118 ? 7.565 -4.220 -11.865 1.00 72.69 118 GLU A N 1
ATOM 953 C CA . GLU A 1 118 ? 8.758 -3.947 -12.677 1.00 72.69 118 GLU A CA 1
ATOM 954 C C . GLU A 1 118 ? 10.029 -4.531 -12.031 1.00 72.69 118 GLU A C 1
ATOM 956 O O . GLU A 1 118 ? 10.837 -5.151 -12.727 1.00 72.69 118 GLU A O 1
ATOM 961 N N . GLU A 1 119 ? 10.184 -4.415 -10.710 1.00 71.69 119 GLU A N 1
ATOM 962 C CA . GLU A 1 119 ? 11.287 -5.018 -9.947 1.00 71.69 119 GLU A CA 1
ATOM 963 C C . GLU A 1 119 ? 11.270 -6.550 -10.023 1.00 71.69 119 GLU A C 1
ATOM 965 O O . GLU A 1 119 ? 12.291 -7.166 -10.341 1.00 71.69 119 GLU A O 1
ATOM 970 N N . CYS A 1 120 ? 10.098 -7.167 -9.829 1.00 67.50 120 CYS A N 1
ATOM 971 C CA . CYS A 1 120 ? 9.924 -8.619 -9.923 1.00 67.50 120 CYS A CA 1
ATOM 972 C C . CYS A 1 120 ? 10.340 -9.170 -11.294 1.00 67.50 120 CYS A C 1
ATOM 974 O O . CYS A 1 120 ? 10.888 -10.274 -11.370 1.00 67.50 120 CYS A O 1
ATOM 976 N N . VAL A 1 121 ? 10.074 -8.410 -12.363 1.00 65.50 121 VAL A N 1
ATOM 977 C CA . VAL A 1 121 ? 10.446 -8.752 -13.743 1.00 65.50 121 VAL A CA 1
ATOM 978 C C . VAL A 1 121 ? 11.939 -8.519 -13.993 1.00 65.50 121 VAL A C 1
ATOM 980 O O . VAL A 1 121 ? 12.589 -9.347 -14.636 1.00 65.50 121 VAL A O 1
ATOM 983 N N . ARG A 1 122 ? 12.502 -7.416 -13.482 1.00 65.69 122 ARG A N 1
ATOM 984 C CA . ARG A 1 122 ? 13.908 -7.035 -13.689 1.00 65.69 122 ARG A CA 1
ATOM 985 C C . ARG A 1 122 ? 14.883 -8.043 -13.097 1.00 65.69 122 ARG A C 1
ATOM 987 O O . ARG A 1 122 ? 15.867 -8.385 -13.750 1.00 65.69 122 ARG A O 1
ATOM 994 N N . ASP A 1 123 ? 14.614 -8.545 -11.896 1.00 62.16 123 ASP A N 1
ATOM 995 C CA . ASP A 1 123 ? 15.559 -9.395 -11.160 1.00 62.16 123 ASP A CA 1
ATOM 996 C C . ASP A 1 123 ? 15.666 -10.827 -11.742 1.00 62.16 123 ASP A C 1
ATOM 998 O O . ASP A 1 123 ? 16.218 -11.737 -11.119 1.00 62.16 123 ASP A O 1
ATOM 1002 N N . GLY A 1 124 ? 15.133 -11.058 -12.951 1.00 52.12 124 GLY A N 1
ATOM 1003 C CA . GLY A 1 124 ? 15.054 -12.377 -13.581 1.00 52.12 124 GLY A CA 1
ATOM 1004 C C . GLY A 1 124 ? 14.157 -13.338 -12.802 1.00 52.12 124 GLY A C 1
ATOM 1005 O O . GLY A 1 124 ? 14.232 -14.556 -12.990 1.00 52.12 124 GLY A O 1
ATOM 1006 N N . GLY A 1 125 ? 13.336 -12.794 -11.902 1.00 55.22 125 GLY A N 1
ATOM 1007 C CA . GLY A 1 125 ? 12.401 -13.540 -11.096 1.00 55.22 125 GLY A CA 1
ATOM 1008 C C . GLY A 1 125 ? 11.379 -14.195 -12.007 1.00 55.22 125 GLY A C 1
ATOM 1009 O O . GLY A 1 125 ? 10.546 -13.530 -12.613 1.00 55.22 125 GLY A O 1
ATOM 1010 N N . GLY A 1 126 ? 11.441 -15.522 -12.125 1.00 57.62 126 GLY A N 1
ATOM 1011 C CA . GLY A 1 126 ? 10.293 -16.276 -12.626 1.00 57.62 126 GLY A CA 1
ATOM 1012 C C . GLY A 1 126 ? 9.073 -16.030 -11.731 1.00 57.62 126 GLY A C 1
ATOM 1013 O O . GLY A 1 126 ? 9.190 -15.374 -10.708 1.00 57.62 126 GLY A O 1
ATOM 1014 N N . GLU A 1 127 ? 7.928 -16.633 -12.049 1.00 67.00 127 GLU A N 1
ATOM 1015 C CA . GLU A 1 127 ? 6.653 -16.532 -11.303 1.00 67.00 127 GLU A CA 1
ATOM 1016 C C . GLU A 1 127 ? 6.788 -16.439 -9.766 1.00 67.00 127 GLU A C 1
ATOM 1018 O O . GLU A 1 127 ? 6.065 -15.695 -9.118 1.00 67.00 127 GLU A O 1
ATOM 1023 N N . LYS A 1 128 ? 7.786 -17.119 -9.189 1.00 68.50 128 LYS A N 1
ATOM 1024 C CA . LYS A 1 128 ? 8.160 -17.068 -7.771 1.00 68.50 128 LYS A CA 1
ATOM 1025 C C . LYS A 1 128 ? 8.457 -15.672 -7.200 1.00 68.50 128 LYS A C 1
ATOM 1027 O O . LYS A 1 128 ? 8.253 -15.507 -6.003 1.00 68.50 128 LYS A O 1
ATOM 1032 N N . SER A 1 129 ? 8.938 -14.701 -7.982 1.00 70.94 129 SER A N 1
ATOM 1033 C CA . SER A 1 129 ? 9.135 -13.323 -7.498 1.00 70.94 129 SER A CA 1
ATOM 1034 C C . SER A 1 129 ? 7.808 -12.617 -7.251 1.00 70.94 129 SER A C 1
ATOM 1036 O O . SER A 1 129 ? 7.704 -11.883 -6.287 1.00 70.94 129 SER A O 1
ATOM 1038 N N . LEU A 1 130 ? 6.750 -12.923 -8.008 1.00 77.31 130 LEU A N 1
ATOM 1039 C CA . LEU A 1 130 ? 5.424 -12.342 -7.764 1.00 77.31 130 LEU A CA 1
ATOM 1040 C C . LEU A 1 130 ? 4.839 -12.752 -6.408 1.00 77.31 130 LEU A C 1
ATOM 1042 O O . LEU A 1 130 ? 3.977 -12.058 -5.884 1.00 77.31 130 LEU A O 1
ATOM 1046 N N . HIS A 1 131 ? 5.326 -13.843 -5.812 1.00 83.00 131 HIS A N 1
ATOM 1047 C CA . HIS A 1 131 ? 4.917 -14.239 -4.469 1.00 83.00 131 HIS A CA 1
ATOM 1048 C C . HIS A 1 131 ? 5.505 -13.342 -3.374 1.00 83.00 131 HIS A C 1
ATOM 1050 O O . HIS A 1 131 ? 5.067 -13.451 -2.240 1.00 83.00 131 HIS A O 1
ATOM 1056 N N . SER A 1 132 ? 6.481 -12.471 -3.646 1.00 84.38 132 SER A N 1
ATOM 1057 C CA . SER A 1 132 ? 6.977 -11.516 -2.641 1.00 84.38 132 SER A CA 1
ATOM 1058 C C . SER A 1 132 ? 6.047 -10.315 -2.443 1.00 84.38 132 SER A C 1
ATOM 1060 O O . SER A 1 132 ? 6.309 -9.470 -1.590 1.00 84.38 132 SER A O 1
ATOM 1062 N N . PHE A 1 133 ? 4.976 -10.233 -3.235 1.00 87.25 133 PHE A N 1
ATOM 1063 C CA . PHE A 1 133 ? 4.063 -9.104 -3.305 1.00 87.25 133 PHE A CA 1
ATOM 1064 C C . PHE A 1 133 ? 2.616 -9.554 -3.081 1.00 87.25 133 PHE A C 1
ATOM 1066 O O . PHE A 1 133 ? 2.162 -10.546 -3.652 1.00 87.25 133 PHE A O 1
ATOM 1073 N N . GLY A 1 134 ? 1.878 -8.810 -2.259 1.00 89.75 134 GLY A N 1
ATOM 1074 C CA . GLY A 1 134 ? 0.486 -9.088 -1.921 1.00 89.75 134 GLY A CA 1
ATOM 1075 C C . GLY A 1 134 ? -0.374 -7.829 -1.939 1.00 89.75 134 GLY A C 1
ATOM 1076 O O . GLY A 1 134 ? 0.093 -6.728 -1.648 1.00 89.75 134 GLY A O 1
ATOM 1077 N N . LEU A 1 135 ? -1.654 -8.006 -2.262 1.00 92.56 135 LEU A N 1
ATOM 1078 C CA . LEU A 1 135 ? -2.672 -6.963 -2.185 1.00 92.56 135 LEU A CA 1
ATOM 1079 C C . LEU A 1 135 ? -3.852 -7.484 -1.370 1.00 92.56 135 LEU A C 1
ATOM 1081 O O . LEU A 1 135 ? -4.428 -8.517 -1.713 1.00 92.56 135 LEU A O 1
ATOM 1085 N N . VAL A 1 136 ? -4.231 -6.753 -0.324 1.00 92.25 136 VAL A N 1
ATOM 1086 C CA . VAL A 1 136 ? -5.484 -6.978 0.410 1.00 92.25 136 VAL A CA 1
ATOM 1087 C C . VAL A 1 136 ? -6.382 -5.777 0.181 1.00 92.25 136 VAL A C 1
ATOM 1089 O O . VAL A 1 136 ? -5.976 -4.649 0.442 1.00 92.25 136 VAL A O 1
ATOM 1092 N N . MET A 1 137 ? -7.597 -6.010 -0.307 1.00 91.88 137 MET A N 1
ATOM 1093 C CA . MET A 1 137 ? -8.614 -4.971 -0.437 1.00 91.88 137 MET A CA 1
ATOM 1094 C C . MET A 1 137 ? -9.616 -5.130 0.700 1.00 91.88 137 MET A C 1
ATOM 1096 O O . MET A 1 137 ? -10.176 -6.207 0.884 1.00 91.88 137 MET A O 1
ATOM 1100 N N . LEU A 1 138 ? -9.806 -4.060 1.459 1.00 90.62 138 LEU A N 1
ATOM 1101 C CA . LEU A 1 138 ? -10.735 -3.976 2.572 1.00 90.62 138 LEU A CA 1
ATOM 1102 C C . LEU A 1 138 ? -11.849 -3.012 2.179 1.00 90.62 138 LEU A C 1
ATOM 1104 O O . LEU A 1 138 ? -11.572 -1.896 1.741 1.00 90.62 138 LEU A O 1
ATOM 1108 N N . ASP A 1 139 ? -13.091 -3.435 2.362 1.00 90.12 139 ASP A N 1
ATOM 1109 C CA . ASP A 1 139 ? -14.271 -2.600 2.172 1.00 90.12 139 ASP A CA 1
ATOM 1110 C C . ASP A 1 139 ? -15.078 -2.563 3.470 1.00 90.12 139 ASP A C 1
ATOM 1112 O O . ASP A 1 139 ? -15.125 -3.547 4.213 1.00 90.12 139 ASP A O 1
ATOM 1116 N N . VAL A 1 140 ? -15.674 -1.412 3.779 1.00 87.25 140 VAL A N 1
ATOM 1117 C CA . VAL A 1 140 ? -16.504 -1.282 4.980 1.00 87.25 140 VAL A CA 1
ATOM 1118 C C . VAL A 1 140 ? -17.933 -1.662 4.645 1.00 87.25 140 VAL A C 1
ATOM 1120 O O . VAL A 1 140 ? -18.721 -0.843 4.158 1.00 87.25 140 VAL A O 1
ATOM 1123 N N . ASP A 1 141 ? -18.301 -2.875 5.037 1.00 84.31 141 ASP A N 1
ATOM 1124 C CA . ASP A 1 141 ? -19.671 -3.346 4.913 1.00 84.31 141 ASP A CA 1
ATOM 1125 C C . ASP A 1 141 ? -20.663 -2.390 5.592 1.00 84.31 141 ASP A C 1
ATOM 1127 O O . ASP A 1 141 ? -20.591 -2.075 6.783 1.00 84.31 141 ASP A O 1
ATOM 1131 N N . GLY A 1 142 ? -21.638 -1.922 4.811 1.00 82.12 142 GLY A N 1
ATOM 1132 C CA . GLY A 1 142 ? -22.749 -1.132 5.331 1.00 82.12 142 GLY A CA 1
ATOM 1133 C C . GLY A 1 142 ? -22.396 0.298 5.755 1.00 82.12 142 GLY A C 1
ATOM 1134 O O . GLY A 1 142 ? -23.179 0.898 6.497 1.00 82.12 142 GLY A O 1
ATOM 1135 N N . LEU A 1 143 ? -21.303 0.905 5.262 1.00 86.50 143 LEU A N 1
ATOM 1136 C CA . LEU A 1 143 ? -20.941 2.297 5.596 1.00 86.50 143 LEU A CA 1
ATOM 1137 C C . LEU A 1 143 ? -22.092 3.292 5.350 1.00 86.50 143 LEU A C 1
ATOM 1139 O O . LEU A 1 143 ? -22.264 4.264 6.092 1.00 86.50 143 LEU A O 1
ATOM 1143 N N . LYS A 1 144 ? -22.923 3.054 4.329 1.00 84.81 144 LYS A N 1
ATOM 1144 C CA . LYS A 1 144 ? -24.119 3.872 4.085 1.00 84.81 144 LYS A CA 1
ATOM 1145 C C . LYS A 1 144 ? -25.084 3.847 5.277 1.00 84.81 144 LYS A C 1
ATOM 1147 O O . LYS A 1 144 ? -25.545 4.908 5.688 1.00 84.81 144 LYS A O 1
ATOM 1152 N N . ALA A 1 145 ? -25.341 2.671 5.843 1.00 82.06 145 ALA A N 1
ATOM 1153 C CA . ALA A 1 145 ? -26.208 2.522 7.007 1.00 82.06 145 ALA A CA 1
ATOM 1154 C C . ALA A 1 145 ? -25.575 3.169 8.250 1.00 82.06 145 ALA A C 1
ATOM 1156 O O . ALA A 1 145 ? -26.238 3.902 8.978 1.00 82.06 145 ALA A O 1
ATOM 1157 N N . VAL A 1 146 ? -24.254 3.023 8.428 1.00 82.00 146 VAL A N 1
ATOM 1158 C CA . VAL A 1 146 ? -23.504 3.770 9.453 1.00 82.00 146 VAL A CA 1
ATOM 1159 C C . VAL A 1 146 ? -23.746 5.273 9.310 1.00 82.00 146 VAL A C 1
ATOM 1161 O O . VAL A 1 146 ? -24.091 5.951 10.276 1.00 82.00 146 VAL A O 1
ATOM 1164 N N . LYS A 1 147 ? -23.614 5.810 8.094 1.00 85.50 147 LYS A N 1
ATOM 1165 C CA . LYS A 1 147 ? -23.839 7.230 7.800 1.00 85.50 147 LYS A CA 1
ATOM 1166 C C . LYS A 1 147 ? -25.264 7.690 8.098 1.00 85.50 147 LYS A C 1
ATOM 1168 O O . LYS A 1 147 ? -25.430 8.839 8.506 1.00 85.50 147 LYS A O 1
ATOM 1173 N N . GLU A 1 148 ? -26.263 6.839 7.906 1.00 84.50 148 GLU A N 1
ATOM 1174 C CA . GLU A 1 148 ? -27.653 7.129 8.270 1.00 84.50 148 GLU A CA 1
ATOM 1175 C C . GLU A 1 148 ? -27.822 7.221 9.799 1.00 84.50 148 GLU A C 1
ATOM 1177 O O . GLU A 1 148 ? -28.490 8.138 10.275 1.00 84.50 148 GLU A O 1
ATOM 1182 N N . CYS A 1 149 ? -27.117 6.387 10.573 1.00 81.25 149 CYS A N 1
ATOM 1183 C CA . CYS A 1 149 ? -27.177 6.396 12.039 1.00 81.25 149 CYS A CA 1
ATOM 1184 C C . CYS A 1 149 ? -26.435 7.575 12.694 1.00 81.25 149 CYS A C 1
ATOM 1186 O O . CYS A 1 149 ? -26.958 8.192 13.620 1.00 81.25 149 CYS A O 1
ATOM 1188 N N . ILE A 1 150 ? -25.214 7.890 12.242 1.00 82.94 150 ILE A N 1
ATOM 1189 C CA . ILE A 1 150 ? -24.320 8.852 12.932 1.00 82.94 150 ILE A CA 1
ATOM 1190 C C . ILE A 1 150 ? -24.055 10.139 12.136 1.00 82.94 150 ILE A C 1
ATOM 1192 O O . ILE A 1 150 ? -23.314 11.028 12.574 1.00 82.94 150 ILE A O 1
ATOM 1196 N N . GLY A 1 151 ? -24.659 10.257 10.951 1.00 84.81 151 GLY A N 1
ATOM 1197 C CA . GLY A 1 151 ? -24.495 11.385 10.042 1.00 84.81 151 GLY A CA 1
ATOM 1198 C C . GLY A 1 151 ? -23.086 11.504 9.449 1.00 84.81 151 GLY A C 1
ATOM 1199 O O . GLY A 1 151 ? -22.121 10.885 9.890 1.00 84.81 151 GLY A O 1
ATOM 1200 N N . HIS A 1 152 ? -22.927 12.396 8.465 1.00 87.00 152 HIS A N 1
ATOM 1201 C CA . HIS A 1 152 ? -21.660 12.566 7.734 1.00 87.00 152 HIS A CA 1
ATOM 1202 C C . HIS A 1 152 ? -20.458 12.893 8.642 1.00 87.00 152 HIS A C 1
ATOM 1204 O O . HIS A 1 152 ? -19.344 12.424 8.405 1.00 87.00 152 HIS A O 1
ATOM 1210 N N . LYS A 1 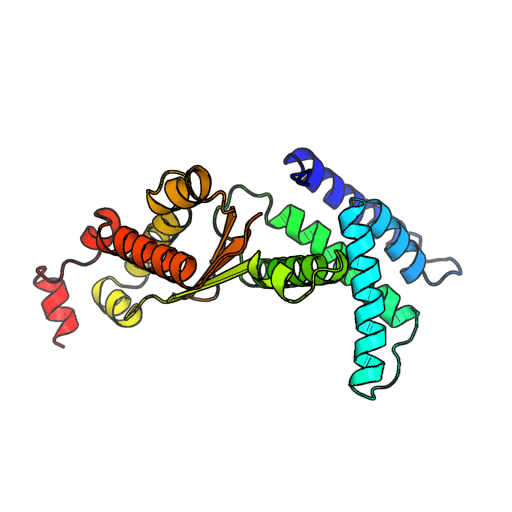153 ? -20.650 13.721 9.679 1.00 86.81 153 LYS A N 1
ATOM 1211 C CA . LYS A 1 153 ? -19.562 14.056 10.613 1.00 86.81 153 LYS A CA 1
ATOM 1212 C C . LYS A 1 153 ? -19.129 12.831 11.423 1.00 86.81 153 LYS A C 1
ATOM 1214 O O . LYS A 1 153 ? -17.928 12.644 11.596 1.00 86.81 153 LYS A O 1
ATOM 1219 N N . GLY A 1 154 ? -20.081 12.008 11.868 1.00 85.25 154 GLY A N 1
ATOM 1220 C CA . GLY A 1 154 ? -19.803 10.751 12.558 1.00 85.25 154 GLY A CA 1
ATOM 1221 C C . GLY A 1 154 ? -19.089 9.755 11.648 1.00 85.25 154 GLY A C 1
ATOM 1222 O O . GLY A 1 154 ? -18.060 9.217 12.046 1.00 85.25 154 GLY A O 1
ATOM 1223 N N . THR A 1 155 ? -19.536 9.603 10.396 1.00 88.56 155 THR A N 1
ATOM 1224 C CA . THR A 1 155 ? -18.879 8.742 9.394 1.00 88.56 155 THR A CA 1
ATOM 1225 C C . THR A 1 155 ? -17.422 9.138 9.169 1.00 88.56 155 THR A C 1
ATOM 1227 O O . THR A 1 155 ? -16.545 8.282 9.143 1.00 88.56 155 THR A O 1
ATOM 1230 N N . ASN A 1 156 ? -17.125 10.439 9.089 1.00 86.88 156 ASN A N 1
ATOM 1231 C CA . ASN A 1 156 ? -15.742 10.904 8.951 1.00 86.88 156 ASN A CA 1
ATOM 1232 C C . ASN A 1 156 ? -14.875 10.541 10.168 1.00 86.88 156 ASN A C 1
ATOM 1234 O O . ASN A 1 156 ? -13.684 10.286 10.017 1.00 86.88 156 ASN A O 1
ATOM 1238 N N . ILE A 1 157 ? -15.440 10.557 11.379 1.00 89.19 157 ILE A N 1
ATOM 1239 C CA . ILE A 1 157 ? -14.725 10.148 12.597 1.00 89.19 157 ILE A CA 1
ATOM 1240 C C . ILE A 1 157 ? -14.531 8.628 12.603 1.00 89.19 157 ILE A C 1
ATOM 1242 O O . ILE A 1 157 ? -13.436 8.171 12.921 1.00 89.19 157 ILE A O 1
ATOM 1246 N N . PHE A 1 158 ? -15.550 7.864 12.201 1.00 90.25 158 PHE A N 1
ATOM 1247 C CA . PHE A 1 158 ? -15.476 6.411 12.049 1.00 90.25 158 PHE A CA 1
ATOM 1248 C C . PHE A 1 158 ? -14.346 6.013 11.089 1.00 90.25 158 PHE A C 1
ATOM 1250 O O . PHE A 1 158 ? -13.441 5.285 11.485 1.00 90.25 158 PHE A O 1
ATOM 1257 N N . LEU A 1 159 ? -14.314 6.585 9.880 1.00 89.94 159 LEU A N 1
ATOM 1258 C CA . LEU A 1 159 ? -13.274 6.300 8.883 1.00 89.94 159 LEU A CA 1
ATOM 1259 C C . LEU A 1 159 ? -11.871 6.689 9.368 1.00 89.94 159 LEU A C 1
ATOM 1261 O O . LEU A 1 159 ? -10.909 5.977 9.095 1.00 89.94 159 LEU A O 1
ATOM 1265 N N . LYS A 1 160 ? -11.736 7.779 10.136 1.00 88.19 160 LYS A N 1
ATOM 1266 C CA . LYS A 1 160 ? -10.454 8.158 10.759 1.00 88.19 160 LYS A CA 1
ATOM 1267 C C . LYS A 1 160 ? -9.981 7.134 11.788 1.00 88.19 160 LYS A C 1
ATOM 1269 O O . LYS A 1 160 ? -8.794 6.824 11.824 1.00 88.19 160 LYS A O 1
ATOM 1274 N N . LYS A 1 161 ? -10.888 6.621 12.621 1.00 90.06 161 LYS A N 1
ATOM 1275 C CA . LYS A 1 161 ? -10.573 5.582 13.610 1.00 90.06 161 LYS A CA 1
ATOM 1276 C C . LYS A 1 161 ? -10.235 4.253 12.938 1.00 90.06 161 LYS A C 1
ATOM 1278 O O . LYS A 1 161 ? -9.266 3.618 13.331 1.00 90.06 161 LYS A O 1
ATOM 1283 N N . LEU A 1 162 ? -10.962 3.884 11.885 1.00 91.00 162 LEU A N 1
ATOM 1284 C CA . LEU A 1 162 ? -10.654 2.707 11.075 1.00 91.00 162 LEU A CA 1
ATOM 1285 C C . LEU A 1 162 ? -9.272 2.834 10.430 1.00 91.00 162 LEU A C 1
ATOM 1287 O O . LEU A 1 162 ? -8.437 1.950 10.568 1.00 91.00 162 LEU A O 1
ATOM 1291 N N . THR A 1 163 ? -8.988 3.985 9.818 1.00 89.19 163 THR A N 1
ATOM 1292 C CA . THR A 1 163 ? -7.663 4.281 9.258 1.00 89.19 163 THR A CA 1
ATOM 1293 C C . THR A 1 163 ? -6.576 4.142 10.320 1.00 89.19 163 THR A C 1
ATOM 1295 O O . THR A 1 163 ? -5.518 3.595 10.032 1.00 89.19 163 THR A O 1
ATOM 1298 N N . LYS A 1 164 ? -6.817 4.592 11.559 1.00 89.38 164 LYS A N 1
ATOM 1299 C CA . LYS A 1 164 ? -5.867 4.417 12.665 1.00 89.38 164 LYS A CA 1
ATOM 1300 C C . LYS A 1 164 ? -5.580 2.936 12.934 1.00 89.38 164 LYS A C 1
ATOM 1302 O O . LYS A 1 164 ? -4.416 2.596 13.044 1.00 89.38 164 LYS A O 1
ATOM 1307 N N . VAL A 1 165 ? -6.586 2.058 12.946 1.00 90.75 165 VAL A N 1
ATOM 1308 C CA . VAL A 1 165 ? -6.365 0.601 13.079 1.00 90.75 165 VAL A CA 1
ATOM 1309 C C . VAL A 1 165 ? -5.430 0.073 11.984 1.00 90.75 165 VAL A C 1
ATOM 1311 O O . VAL A 1 165 ? -4.495 -0.657 12.283 1.00 90.75 165 VAL A O 1
ATOM 1314 N N . LEU A 1 166 ? -5.628 0.498 10.732 1.00 90.94 166 LEU A N 1
ATOM 1315 C CA . LEU A 1 166 ? -4.805 0.047 9.601 1.00 90.94 166 LEU A CA 1
ATOM 1316 C C . LEU A 1 166 ? -3.372 0.602 9.632 1.00 90.94 166 LEU A C 1
ATOM 1318 O O . LEU A 1 166 ? -2.438 -0.032 9.151 1.00 90.94 166 LEU A O 1
ATOM 1322 N N . THR A 1 167 ? -3.197 1.808 10.167 1.00 89.00 167 THR A N 1
ATOM 1323 C CA . THR A 1 167 ? -1.970 2.603 10.007 1.00 89.00 167 THR A CA 1
ATOM 1324 C C . THR A 1 167 ? -1.114 2.717 11.263 1.00 89.00 167 THR A C 1
ATOM 1326 O O . THR A 1 167 ? 0.044 3.119 11.164 1.00 89.00 167 THR A O 1
ATOM 1329 N N . ASP A 1 168 ? -1.659 2.399 12.439 1.00 89.06 168 ASP A N 1
ATOM 1330 C CA . ASP A 1 168 ? -0.944 2.518 13.707 1.00 89.06 168 ASP A CA 1
ATOM 1331 C C . ASP A 1 168 ? 0.178 1.467 13.759 1.00 89.06 168 ASP A C 1
ATOM 1333 O O . ASP A 1 168 ? -0.120 0.266 13.724 1.00 89.06 168 ASP A O 1
ATOM 1337 N N . PRO A 1 169 ? 1.461 1.874 13.812 1.00 86.00 169 PRO A N 1
ATOM 1338 C CA . PRO A 1 169 ? 2.585 0.940 13.829 1.00 86.00 169 PRO A CA 1
ATOM 1339 C C . PRO A 1 169 ? 2.616 0.056 15.080 1.00 86.00 169 PRO A C 1
ATOM 1341 O O . PRO A 1 169 ? 3.299 -0.969 15.059 1.00 86.00 169 PRO A O 1
ATOM 1344 N N . GLU A 1 170 ? 1.882 0.440 16.128 1.00 90.50 170 GLU A N 1
ATOM 1345 C CA . GLU A 1 170 ? 1.750 -0.290 17.390 1.00 90.50 170 GLU A CA 1
ATOM 1346 C C . GLU A 1 170 ? 0.452 -1.112 17.465 1.00 90.50 170 GLU A C 1
ATOM 1348 O O . GLU A 1 170 ? 0.179 -1.746 18.487 1.00 90.50 170 GLU A O 1
ATOM 1353 N N . SER A 1 171 ? -0.364 -1.127 16.402 1.00 90.38 171 SER A N 1
ATOM 1354 C CA . SER A 1 171 ? -1.515 -2.034 16.348 1.00 90.38 171 SER A CA 1
ATOM 1355 C C . SER A 1 171 ? -1.048 -3.499 16.373 1.00 90.38 171 SER A C 1
ATOM 1357 O O . SER A 1 171 ? 0.001 -3.819 15.799 1.00 90.38 171 SER A O 1
ATOM 1359 N N . PRO A 1 172 ? -1.810 -4.411 17.012 1.00 93.62 172 PRO A N 1
ATOM 1360 C CA . PRO A 1 172 ? -1.413 -5.811 17.151 1.00 93.62 172 PRO A CA 1
ATOM 1361 C C . PRO A 1 172 ? -1.035 -6.470 15.819 1.00 93.62 172 PRO A C 1
ATOM 1363 O O . PRO A 1 172 ? -0.016 -7.161 15.741 1.00 93.62 172 PRO A O 1
ATOM 1366 N 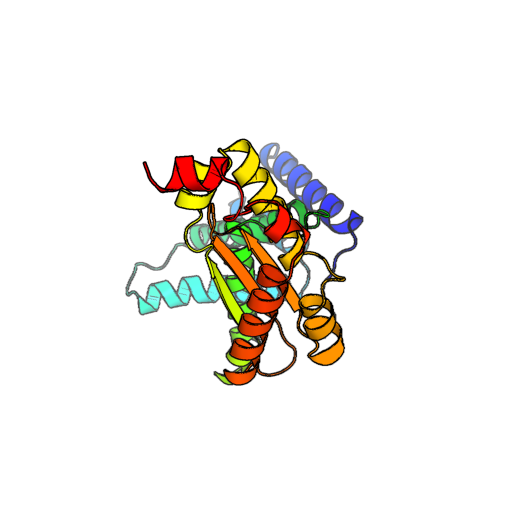N . THR A 1 173 ? -1.817 -6.220 14.765 1.00 95.12 173 THR A N 1
ATOM 1367 C CA . THR A 1 173 ? -1.566 -6.783 13.433 1.00 95.12 173 THR A CA 1
ATOM 1368 C C . THR A 1 173 ? -0.327 -6.176 12.776 1.00 95.12 173 THR A C 1
ATOM 1370 O O . THR A 1 173 ? 0.508 -6.931 12.278 1.00 95.12 173 THR A O 1
ATOM 1373 N N . ASN A 1 174 ? -0.121 -4.854 12.847 1.00 92.44 174 ASN A N 1
ATOM 1374 C CA . ASN A 1 174 ? 1.067 -4.218 12.256 1.00 92.44 174 ASN A CA 1
ATOM 1375 C C . ASN A 1 174 ? 2.369 -4.624 12.961 1.00 92.44 174 ASN A C 1
ATOM 1377 O O . ASN A 1 174 ? 3.384 -4.838 12.295 1.00 92.44 174 ASN A O 1
ATOM 1381 N N . VAL A 1 175 ? 2.341 -4.788 14.287 1.00 94.31 175 VAL A N 1
ATOM 1382 C CA . VAL A 1 175 ? 3.480 -5.310 15.058 1.00 94.31 175 VAL A CA 1
ATOM 1383 C C . VAL A 1 175 ? 3.788 -6.748 14.649 1.00 94.31 175 VAL A C 1
ATOM 1385 O O . VAL A 1 175 ? 4.937 -7.057 14.337 1.00 94.31 175 VAL A O 1
ATOM 1388 N N . TRP A 1 176 ? 2.779 -7.625 14.594 1.00 95.88 176 TRP A N 1
ATOM 1389 C CA . TRP A 1 176 ? 2.971 -9.022 14.192 1.00 95.88 176 TRP A CA 1
ATOM 1390 C C . TRP A 1 176 ? 3.544 -9.137 12.775 1.00 95.88 176 TRP A C 1
ATOM 1392 O O . TRP A 1 176 ? 4.556 -9.815 12.584 1.00 95.88 176 TRP A O 1
ATOM 1402 N N . MET A 1 177 ? 2.971 -8.426 11.802 1.00 93.75 177 MET A N 1
ATOM 1403 C CA . MET A 1 177 ? 3.457 -8.476 10.424 1.00 93.75 177 MET A CA 1
ATOM 1404 C C . MET A 1 177 ? 4.909 -7.996 10.307 1.00 93.75 177 MET A C 1
ATOM 1406 O O . MET A 1 177 ? 5.717 -8.649 9.648 1.00 93.75 177 MET A O 1
ATOM 1410 N N . ARG A 1 178 ? 5.274 -6.902 10.989 1.00 93.19 178 ARG A N 1
ATOM 1411 C CA . ARG A 1 178 ? 6.637 -6.353 10.952 1.00 93.19 178 ARG A CA 1
ATOM 1412 C C . ARG A 1 178 ? 7.646 -7.242 11.678 1.00 93.19 178 ARG A C 1
ATOM 1414 O O . ARG A 1 178 ? 8.725 -7.506 11.156 1.00 93.19 178 ARG A O 1
ATOM 1421 N N . GLU A 1 179 ? 7.331 -7.666 12.899 1.00 93.75 179 GLU A N 1
ATOM 1422 C CA . GLU A 1 179 ? 8.308 -8.288 13.804 1.00 93.75 179 GLU A CA 1
ATOM 1423 C C . GLU A 1 179 ? 8.357 -9.811 13.688 1.00 93.75 179 GLU A C 1
ATOM 1425 O O . GLU A 1 179 ? 9.413 -10.406 13.903 1.00 93.75 179 GLU A O 1
ATOM 1430 N N . THR A 1 180 ? 7.233 -10.446 13.346 1.00 91.44 180 THR A N 1
ATOM 1431 C CA . THR A 1 180 ? 7.145 -11.909 13.216 1.00 91.44 180 THR A CA 1
ATOM 1432 C C . THR A 1 180 ? 7.358 -12.341 11.772 1.00 91.44 180 THR A C 1
ATOM 1434 O O . THR A 1 180 ? 8.221 -13.178 11.502 1.00 91.44 180 THR A O 1
ATOM 1437 N N . GLU A 1 181 ? 6.619 -11.737 10.841 1.00 91.69 181 GLU A N 1
ATOM 1438 C CA . GLU A 1 181 ? 6.637 -12.152 9.433 1.00 91.69 181 GLU A CA 1
ATOM 1439 C C . GLU A 1 181 ? 7.675 -11.391 8.592 1.00 91.69 181 GLU A C 1
ATOM 1441 O O . GLU A 1 181 ? 8.162 -11.908 7.583 1.00 91.69 181 GLU A O 1
ATOM 1446 N N . GLY A 1 182 ? 8.097 -10.205 9.042 1.00 89.94 182 GLY A N 1
ATOM 1447 C CA . GLY A 1 182 ? 9.022 -9.349 8.298 1.00 89.94 182 GLY A CA 1
ATOM 1448 C C . GLY A 1 182 ? 8.385 -8.745 7.046 1.00 89.94 182 GLY A C 1
ATOM 1449 O O . GLY A 1 182 ? 9.065 -8.599 6.031 1.00 89.94 182 GLY A O 1
ATOM 1450 N N . LEU A 1 183 ? 7.083 -8.454 7.110 1.00 91.81 183 LEU A N 1
ATOM 1451 C CA . LEU A 1 183 ? 6.316 -7.829 6.039 1.00 91.81 183 LEU A CA 1
ATOM 1452 C C . LEU A 1 183 ? 6.344 -6.307 6.181 1.00 91.81 183 LEU A C 1
ATOM 1454 O O . LEU A 1 183 ? 6.206 -5.759 7.277 1.00 91.81 183 LEU A O 1
ATOM 1458 N N . GLU A 1 184 ? 6.455 -5.634 5.046 1.00 88.62 184 GLU A N 1
ATOM 1459 C CA . GLU A 1 184 ? 6.257 -4.197 4.916 1.00 88.62 184 GLU A CA 1
ATOM 1460 C C . GLU A 1 184 ? 4.852 -3.943 4.363 1.00 88.62 184 GLU A C 1
ATOM 1462 O O . GLU A 1 184 ? 4.449 -4.559 3.374 1.00 88.62 184 GLU A O 1
ATOM 1467 N N . ILE A 1 185 ? 4.099 -3.040 4.997 1.00 89.25 185 ILE A N 1
ATOM 1468 C CA . ILE A 1 185 ? 2.729 -2.713 4.591 1.00 89.25 185 ILE A CA 1
ATOM 1469 C C . ILE A 1 185 ? 2.625 -1.234 4.278 1.00 89.25 185 ILE A C 1
ATOM 1471 O O . ILE A 1 185 ? 2.993 -0.382 5.087 1.00 89.25 185 ILE A O 1
ATOM 1475 N N . THR A 1 186 ? 2.037 -0.935 3.125 1.00 88.81 186 THR A N 1
ATOM 1476 C CA . THR A 1 186 ? 1.639 0.418 2.750 1.00 88.81 186 THR A CA 1
ATOM 1477 C C . THR A 1 186 ? 0.115 0.494 2.627 1.00 88.81 186 THR A C 1
ATOM 1479 O O . THR A 1 186 ? -0.444 0.008 1.640 1.00 88.81 186 THR A O 1
ATOM 1482 N N . PRO A 1 187 ? -0.576 1.119 3.598 1.00 90.25 187 PRO A N 1
ATOM 1483 C CA . PRO A 1 187 ? -2.014 1.352 3.521 1.00 90.25 187 PRO A CA 1
ATOM 1484 C C . PRO A 1 187 ? -2.361 2.443 2.500 1.00 90.25 187 PRO A C 1
ATOM 1486 O O . PRO A 1 187 ? -1.775 3.531 2.495 1.00 90.25 187 PRO A O 1
ATOM 1489 N N . ILE A 1 188 ? -3.362 2.177 1.667 1.00 89.81 188 ILE A N 1
ATOM 1490 C CA . ILE A 1 188 ? -3.849 3.031 0.583 1.00 89.81 188 ILE A CA 1
ATOM 1491 C C . ILE A 1 188 ? -5.342 3.306 0.785 1.00 89.81 188 ILE A C 1
ATOM 1493 O O . ILE A 1 188 ? -6.119 2.379 0.997 1.00 89.81 188 ILE A O 1
ATOM 1497 N N . VAL A 1 189 ? -5.768 4.564 0.659 1.00 87.94 189 VAL A N 1
ATOM 1498 C CA . VAL A 1 189 ? -7.187 4.892 0.442 1.00 87.94 189 VAL A CA 1
ATOM 1499 C C . VAL A 1 189 ? -7.502 4.687 -1.036 1.00 87.94 189 VAL A C 1
ATOM 1501 O O . VAL A 1 189 ? -6.960 5.408 -1.883 1.00 87.94 189 VAL A O 1
ATOM 1504 N N . ALA A 1 190 ? -8.373 3.727 -1.343 1.00 83.81 190 ALA A N 1
ATOM 1505 C CA . ALA A 1 190 ? -8.831 3.448 -2.703 1.00 83.81 190 ALA A CA 1
ATOM 1506 C C . ALA A 1 190 ? -10.132 4.192 -3.042 1.00 83.81 190 ALA A C 1
ATOM 1508 O O . ALA A 1 190 ? -10.279 4.689 -4.160 1.00 83.81 190 ALA A O 1
ATOM 1509 N N . GLY A 1 191 ? -11.018 4.353 -2.057 1.00 80.81 191 GLY A N 1
ATOM 1510 C CA . GLY A 1 191 ? -12.342 4.946 -2.228 1.00 80.81 191 GLY A CA 1
ATOM 1511 C C . GLY A 1 191 ? -12.811 5.722 -0.998 1.00 80.81 191 GLY A C 1
ATOM 1512 O O . GLY A 1 191 ? -12.011 6.295 -0.260 1.00 80.81 191 GLY A O 1
ATOM 1513 N N . GLY A 1 192 ? -14.130 5.804 -0.806 1.00 80.06 192 GLY A N 1
ATOM 1514 C CA . GLY A 1 192 ? -14.710 6.420 0.394 1.00 80.06 192 GLY A CA 1
ATOM 1515 C C . GLY A 1 192 ? -14.578 5.519 1.626 1.00 80.06 192 GLY A C 1
ATOM 1516 O O . GLY A 1 192 ? -14.128 5.970 2.678 1.00 80.06 192 GLY 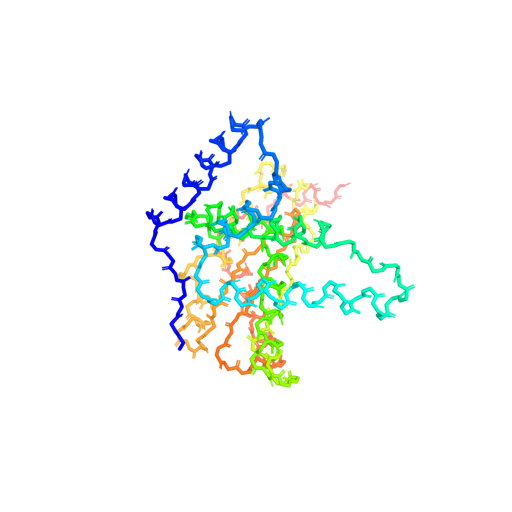A O 1
ATOM 1517 N N . ASP A 1 193 ? -14.971 4.262 1.458 1.00 87.12 193 ASP A N 1
ATOM 1518 C CA . ASP A 1 193 ? -14.924 3.122 2.383 1.00 87.12 193 ASP A CA 1
ATOM 1519 C C . ASP A 1 193 ? -13.821 2.119 2.038 1.00 87.12 193 ASP A C 1
ATOM 1521 O O . ASP A 1 193 ? -13.443 1.324 2.892 1.00 87.12 193 ASP A O 1
ATOM 1525 N N . GLU A 1 194 ? -13.313 2.152 0.808 1.00 90.31 194 GLU A N 1
ATOM 1526 C CA . GLU A 1 194 ? -12.382 1.147 0.306 1.00 90.31 194 GLU A CA 1
ATOM 1527 C C . GLU A 1 194 ? -10.928 1.498 0.651 1.00 90.31 194 GLU A C 1
ATOM 1529 O O . GLU A 1 194 ? -10.427 2.598 0.363 1.00 90.31 194 GLU A O 1
ATOM 1534 N N . PHE A 1 195 ? -10.218 0.512 1.187 1.00 92.06 195 PHE A N 1
ATOM 1535 C CA . PHE A 1 195 ? -8.802 0.568 1.523 1.00 92.06 195 PHE A CA 1
ATOM 1536 C C . PHE A 1 195 ? -8.054 -0.575 0.841 1.00 92.06 195 PHE A C 1
ATOM 1538 O O . PHE A 1 195 ? -8.581 -1.670 0.666 1.00 92.06 195 PHE A O 1
ATOM 1545 N N . VAL A 1 196 ? -6.799 -0.340 0.470 1.00 93.19 196 VAL A N 1
ATOM 1546 C CA . VAL A 1 196 ? -5.910 -1.381 -0.056 1.00 93.19 196 VAL A CA 1
ATOM 1547 C C . VAL A 1 196 ? -4.651 -1.423 0.790 1.00 93.19 196 VAL A C 1
ATOM 1549 O O . VAL A 1 196 ? -4.035 -0.393 1.044 1.00 93.19 196 VAL A O 1
ATOM 1552 N N . LEU A 1 197 ? -4.249 -2.610 1.216 1.00 93.31 197 LEU A N 1
ATOM 1553 C CA . LEU A 1 197 ? -2.959 -2.851 1.841 1.00 93.31 197 LEU A CA 1
ATOM 1554 C C . LEU A 1 197 ? -2.035 -3.438 0.785 1.00 93.31 197 LEU A C 1
ATOM 1556 O O . LEU A 1 197 ? -2.282 -4.530 0.269 1.00 93.31 197 LEU A O 1
ATOM 1560 N N . ILE A 1 198 ? -0.990 -2.688 0.453 1.00 92.19 198 ILE A N 1
ATOM 1561 C CA . ILE A 1 198 ? 0.103 -3.186 -0.374 1.00 92.19 198 ILE A CA 1
ATOM 1562 C C . ILE A 1 198 ? 1.110 -3.847 0.553 1.00 92.19 198 ILE A C 1
ATOM 1564 O O . ILE A 1 198 ? 1.587 -3.200 1.483 1.00 92.19 198 ILE A O 1
ATOM 1568 N N . ILE A 1 199 ? 1.410 -5.117 0.303 1.00 92.44 199 ILE A N 1
ATOM 1569 C CA . ILE A 1 199 ? 2.260 -5.944 1.156 1.00 92.44 199 ILE A CA 1
ATOM 1570 C C . ILE A 1 199 ? 3.494 -6.348 0.364 1.00 92.44 199 ILE A C 1
ATOM 1572 O O . ILE A 1 199 ? 3.386 -6.915 -0.724 1.00 92.44 199 ILE A O 1
ATOM 1576 N N . ASN A 1 200 ? 4.659 -6.070 0.931 1.00 88.50 200 ASN A N 1
ATOM 1577 C CA . ASN A 1 200 ? 5.948 -6.448 0.382 1.00 88.50 200 ASN A CA 1
ATOM 1578 C C . ASN A 1 200 ? 6.690 -7.339 1.383 1.00 88.50 200 ASN A C 1
ATOM 1580 O O . ASN A 1 200 ? 6.619 -7.134 2.596 1.00 88.50 200 ASN A O 1
ATOM 1584 N N . SER A 1 201 ? 7.387 -8.351 0.879 1.00 87.06 201 SER A N 1
ATOM 1585 C CA . SER A 1 201 ? 8.065 -9.343 1.706 1.00 87.06 201 SER A CA 1
ATOM 1586 C C . SER A 1 201 ? 9.367 -9.802 1.079 1.00 87.06 201 SER A C 1
ATOM 1588 O O . SER A 1 201 ? 9.461 -10.029 -0.119 1.00 87.06 201 SER A O 1
ATOM 1590 N N . ALA A 1 202 ? 10.379 -10.067 1.901 1.00 81.19 202 ALA A N 1
ATOM 1591 C CA . ALA A 1 202 ? 11.572 -10.773 1.434 1.00 81.19 202 ALA A CA 1
ATOM 1592 C C . ALA A 1 202 ? 11.322 -12.278 1.185 1.00 81.19 202 ALA A C 1
ATOM 1594 O O . ALA A 1 202 ? 12.185 -12.968 0.635 1.00 81.19 202 ALA A O 1
ATOM 1595 N N . LYS A 1 203 ? 10.177 -12.813 1.629 1.00 83.94 203 LYS A N 1
ATOM 1596 C CA . LYS A 1 203 ? 9.798 -14.229 1.529 1.00 83.94 203 LYS A CA 1
ATOM 1597 C C . LYS A 1 203 ? 8.493 -14.384 0.738 1.00 83.94 203 LYS A C 1
ATOM 1599 O O . LYS A 1 203 ? 7.674 -13.471 0.746 1.00 83.94 203 LYS A O 1
ATOM 1604 N N . PRO A 1 204 ? 8.256 -15.543 0.100 1.00 86.88 204 PRO A N 1
ATOM 1605 C CA . PRO A 1 204 ? 6.979 -15.814 -0.547 1.00 86.88 204 PRO A CA 1
ATOM 1606 C C . PRO A 1 204 ? 5.807 -15.691 0.432 1.00 86.88 204 PRO A C 1
ATOM 1608 O O . PRO A 1 204 ? 5.818 -16.303 1.498 1.00 86.88 204 PRO A O 1
ATOM 1611 N N . ILE A 1 205 ? 4.804 -14.926 0.030 1.00 90.06 205 ILE A N 1
ATOM 1612 C CA . ILE A 1 205 ? 3.502 -14.790 0.657 1.00 90.06 205 ILE A CA 1
ATOM 1613 C C . ILE A 1 205 ? 2.607 -15.868 0.043 1.00 90.06 205 ILE A C 1
ATOM 1615 O O . ILE A 1 205 ? 2.390 -15.909 -1.172 1.00 90.06 205 ILE A O 1
ATOM 1619 N N . ASP A 1 206 ? 2.126 -16.786 0.874 1.00 90.25 206 ASP A N 1
ATOM 1620 C CA . ASP A 1 206 ? 1.190 -17.823 0.455 1.00 90.25 206 ASP A CA 1
ATOM 1621 C C . ASP A 1 206 ? -0.257 -17.467 0.830 1.00 90.25 206 ASP A C 1
ATOM 1623 O O . ASP A 1 206 ? -0.538 -16.476 1.504 1.00 90.25 206 ASP A O 1
ATOM 1627 N N . ALA A 1 207 ? -1.203 -18.279 0.356 1.00 90.69 207 ALA A N 1
ATOM 1628 C CA . ALA A 1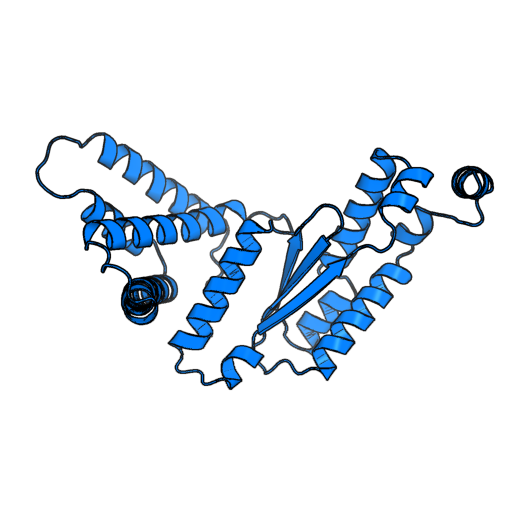 207 ? -2.622 -18.049 0.604 1.00 90.69 207 ALA A CA 1
ATOM 1629 C C . ALA A 1 207 ? -3.002 -18.162 2.092 1.00 90.69 207 ALA A C 1
ATOM 1631 O O . ALA A 1 207 ? -3.972 -17.536 2.513 1.00 90.69 207 ALA A O 1
ATOM 1632 N N . VAL A 1 208 ? -2.260 -18.948 2.881 1.00 94.75 208 VAL A N 1
ATOM 1633 C CA . VAL A 1 208 ? -2.528 -19.116 4.316 1.00 94.75 208 VAL A CA 1
ATOM 1634 C C . VAL A 1 208 ? -2.144 -17.841 5.054 1.00 94.75 208 VAL A C 1
ATOM 1636 O O . VAL A 1 208 ? -2.944 -17.329 5.832 1.00 94.75 208 VAL A O 1
ATOM 1639 N N . LEU A 1 209 ? -0.972 -17.285 4.742 1.00 94.50 209 LEU A N 1
ATOM 1640 C CA . LEU A 1 209 ? -0.517 -16.016 5.293 1.00 94.50 209 LEU A CA 1
ATOM 1641 C C . LEU A 1 209 ? -1.447 -14.861 4.892 1.00 94.50 209 LEU A C 1
ATOM 1643 O O . LEU A 1 209 ? -1.809 -14.053 5.741 1.00 94.50 209 LEU A O 1
ATOM 1647 N N . MET A 1 210 ? -1.894 -14.810 3.630 1.00 93.88 210 MET A N 1
ATOM 1648 C CA . MET A 1 210 ? -2.866 -13.798 3.184 1.00 93.88 210 MET A CA 1
ATOM 1649 C C . MET A 1 210 ? -4.178 -13.868 3.966 1.00 93.88 210 MET A C 1
ATOM 1651 O O . MET A 1 210 ? -4.701 -12.828 4.364 1.00 93.88 210 MET A O 1
ATOM 1655 N N . GLN A 1 211 ? -4.699 -15.074 4.206 1.00 94.75 211 GLN A N 1
ATOM 1656 C CA . GLN A 1 211 ? -5.920 -15.237 4.990 1.00 94.75 211 GLN A CA 1
ATOM 1657 C C . GLN A 1 211 ? -5.706 -14.830 6.452 1.00 94.75 211 GLN A C 1
ATOM 1659 O O . GLN A 1 211 ? -6.540 -14.124 7.004 1.00 94.75 211 GLN A O 1
ATOM 1664 N N . GLU A 1 212 ? -4.572 -15.194 7.061 1.00 96.31 212 GLU A N 1
ATOM 1665 C CA . GLU A 1 212 ? -4.269 -14.786 8.438 1.00 96.31 212 GLU A CA 1
ATOM 1666 C C . GLU A 1 212 ? -4.168 -13.257 8.578 1.00 96.31 212 GLU A C 1
ATOM 1668 O O . GLU A 1 212 ? -4.639 -12.698 9.568 1.00 96.31 212 GLU A O 1
ATOM 1673 N N . ILE A 1 213 ? -3.610 -12.564 7.580 1.00 95.31 213 ILE A N 1
ATOM 1674 C CA . ILE A 1 213 ? -3.568 -11.095 7.555 1.00 95.31 213 ILE A CA 1
ATOM 1675 C C . ILE A 1 213 ? -4.989 -10.513 7.543 1.00 95.31 213 ILE A C 1
ATOM 1677 O O . ILE A 1 213 ? -5.273 -9.599 8.319 1.00 95.31 213 ILE A O 1
ATOM 1681 N N . ILE A 1 214 ? -5.881 -11.049 6.702 1.00 94.50 214 ILE A N 1
ATOM 1682 C CA . ILE A 1 214 ? -7.288 -10.619 6.629 1.00 94.50 214 ILE A CA 1
ATOM 1683 C C . ILE A 1 214 ? -7.977 -10.832 7.980 1.00 94.50 214 ILE A C 1
ATOM 1685 O O . ILE A 1 214 ? -8.490 -9.873 8.557 1.00 94.50 214 ILE A O 1
ATOM 1689 N N . ASP A 1 215 ? -7.911 -12.050 8.521 1.00 95.69 215 ASP A N 1
ATOM 1690 C CA . ASP A 1 215 ? -8.577 -12.427 9.773 1.00 95.69 215 ASP A CA 1
ATOM 1691 C C . ASP A 1 215 ? -8.107 -11.555 10.952 1.00 95.69 215 ASP A C 1
ATOM 1693 O O . ASP A 1 215 ? -8.888 -11.171 11.828 1.00 95.69 215 ASP A O 1
ATOM 1697 N N . ARG A 1 216 ? -6.816 -11.204 10.980 1.00 95.94 216 ARG A N 1
ATOM 1698 C CA . ARG A 1 216 ? -6.238 -10.336 12.013 1.00 95.94 216 ARG A CA 1
ATOM 1699 C C . ARG A 1 216 ? -6.726 -8.897 11.908 1.00 95.94 216 ARG A C 1
ATOM 1701 O O . ARG A 1 216 ? -7.099 -8.323 12.930 1.00 95.94 216 ARG A O 1
ATOM 1708 N N . TYR A 1 217 ? -6.795 -8.330 10.705 1.00 94.44 217 TYR A N 1
ATOM 1709 C CA . TYR A 1 217 ? -7.365 -6.993 10.532 1.00 94.44 217 TYR A CA 1
ATOM 1710 C C . TYR A 1 217 ? -8.861 -6.956 10.846 1.00 94.44 217 TYR A C 1
ATOM 1712 O O . TYR A 1 217 ? -9.309 -6.021 11.509 1.00 94.44 217 TYR A O 1
ATOM 1720 N N . GLU A 1 218 ? -9.628 -7.975 10.451 1.00 92.69 218 GLU A N 1
ATOM 1721 C CA . GLU A 1 218 ? -11.031 -8.104 10.861 1.00 92.69 218 GLU A CA 1
ATOM 1722 C C . GLU A 1 218 ? -11.156 -8.158 12.389 1.00 92.69 218 GLU A C 1
ATOM 1724 O O . GLU A 1 218 ? -11.983 -7.453 12.976 1.00 92.69 218 GLU A O 1
ATOM 1729 N N . SER A 1 219 ? -10.294 -8.926 13.059 1.00 94.12 219 SER A N 1
ATOM 1730 C CA . SER A 1 219 ? -10.236 -8.987 14.522 1.00 94.12 219 SER A CA 1
ATOM 1731 C C . SER A 1 219 ? -9.890 -7.630 15.147 1.00 94.12 219 SER A C 1
ATOM 1733 O O . SER A 1 219 ? -10.555 -7.202 16.092 1.00 94.12 219 SER A O 1
ATOM 1735 N N . ASP A 1 220 ? -8.890 -6.912 14.636 1.00 93.50 220 ASP A N 1
ATOM 1736 C CA . ASP A 1 220 ? -8.492 -5.602 15.168 1.00 93.50 220 ASP A CA 1
ATOM 1737 C C . ASP A 1 220 ? -9.598 -4.551 14.980 1.00 93.50 220 ASP A C 1
ATOM 1739 O O . ASP A 1 220 ? -9.873 -3.753 15.881 1.00 93.50 220 ASP A O 1
ATOM 1743 N N . VAL A 1 221 ? -10.289 -4.573 13.837 1.00 90.62 221 VAL A N 1
ATOM 1744 C CA . VAL A 1 221 ? -11.423 -3.681 13.560 1.00 90.62 221 VAL A CA 1
ATOM 1745 C C . VAL A 1 221 ? -12.606 -4.007 14.468 1.00 90.62 221 VAL A C 1
ATOM 1747 O O . VAL A 1 221 ? -13.150 -3.109 15.114 1.00 90.62 221 VAL A O 1
ATOM 1750 N N . THR A 1 222 ? -12.990 -5.281 14.557 1.00 87.56 222 THR A N 1
ATOM 1751 C CA . THR A 1 222 ? -14.157 -5.713 15.342 1.00 87.56 222 THR A CA 1
ATOM 1752 C C . THR A 1 222 ? -13.935 -5.593 16.844 1.00 87.56 222 THR A C 1
ATOM 1754 O O . THR A 1 222 ? -14.897 -5.326 17.55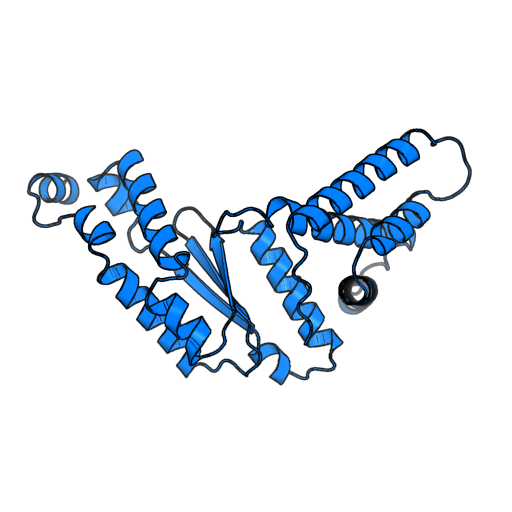7 1.00 87.56 222 THR A O 1
ATOM 1757 N N . SER A 1 223 ? -12.702 -5.733 17.339 1.00 89.44 223 SER A N 1
ATOM 1758 C CA . SER A 1 223 ? -12.355 -5.588 18.763 1.00 89.44 223 SER A CA 1
ATOM 1759 C C . SER A 1 223 ? -11.995 -4.157 19.180 1.00 89.44 223 SER A C 1
ATOM 1761 O O . SER A 1 223 ? -11.802 -3.884 20.369 1.00 89.44 223 SER A O 1
ATOM 1763 N N . SER A 1 224 ? -11.934 -3.216 18.233 1.00 89.94 224 SER A N 1
ATOM 1764 C CA . SER A 1 224 ? -11.600 -1.823 18.517 1.00 89.94 224 SER A CA 1
ATOM 1765 C C . SER A 1 224 ? -12.685 -1.150 19.357 1.00 89.94 224 SER A C 1
ATOM 1767 O O . SER A 1 224 ? -13.745 -0.765 18.860 1.00 89.94 224 SER A O 1
ATOM 1769 N N . ALA A 1 225 ? -12.381 -0.916 20.636 1.00 87.62 225 ALA A N 1
ATOM 1770 C CA . ALA A 1 225 ? -13.257 -0.181 21.547 1.00 87.62 225 ALA A CA 1
ATOM 1771 C C . ALA A 1 225 ? -13.605 1.222 21.016 1.00 87.62 225 ALA A C 1
ATOM 1773 O O . ALA A 1 225 ? -14.711 1.719 21.223 1.00 87.62 225 ALA A O 1
ATOM 1774 N N . GLU A 1 226 ? -12.675 1.865 20.297 1.00 88.38 226 GLU A N 1
ATOM 1775 C CA . GLU A 1 226 ? -12.925 3.170 19.690 1.00 88.38 226 GLU A CA 1
ATOM 1776 C C . GLU A 1 226 ? -13.975 3.104 18.571 1.00 88.38 226 GLU A C 1
ATOM 1778 O O . GLU A 1 226 ? -14.732 4.068 18.438 1.00 88.38 226 GLU A O 1
ATOM 1783 N N . LEU A 1 227 ? -13.999 2.033 17.766 1.00 87.88 227 LEU A N 1
ATOM 1784 C CA . LEU A 1 227 ? -14.967 1.832 16.680 1.00 87.88 227 LEU A CA 1
ATOM 1785 C C . LEU A 1 227 ? -16.311 1.332 17.207 1.00 87.88 227 LEU A C 1
ATOM 1787 O O . LEU A 1 227 ? -17.340 1.879 16.822 1.00 87.88 227 LEU A O 1
ATOM 1791 N N . GLN A 1 228 ? -16.305 0.379 18.141 1.00 84.44 228 GLN A N 1
ATOM 1792 C CA . GLN A 1 228 ? -17.521 -0.110 18.797 1.00 84.44 228 GLN A CA 1
ATOM 1793 C C . GLN A 1 228 ? -18.282 1.026 19.493 1.00 84.44 228 GLN A C 1
ATOM 1795 O O . GLN A 1 228 ? -19.493 1.135 19.361 1.00 84.44 228 GLN A O 1
ATOM 1800 N N . ALA A 1 229 ? -17.574 1.953 20.148 1.00 83.44 229 ALA A N 1
ATOM 1801 C CA . ALA A 1 229 ? -18.200 3.106 20.798 1.00 83.44 229 ALA A CA 1
ATOM 1802 C C . ALA A 1 229 ? -18.828 4.128 19.824 1.00 83.44 229 ALA A C 1
ATOM 1804 O O . ALA A 1 229 ? -19.466 5.078 20.274 1.00 83.44 229 ALA A O 1
ATOM 1805 N N . MET A 1 230 ? -18.610 4.004 18.507 1.00 80.94 230 MET A N 1
ATOM 1806 C CA . MET A 1 230 ? -19.192 4.919 17.514 1.00 80.94 230 MET A CA 1
ATOM 1807 C C . MET A 1 230 ? -20.613 4.534 17.115 1.00 80.94 230 MET A C 1
ATOM 1809 O O . MET A 1 230 ? -21.365 5.413 16.698 1.00 80.94 230 MET A O 1
ATOM 1813 N N . ILE A 1 231 ? -20.960 3.249 17.185 1.00 73.38 231 ILE A N 1
ATOM 1814 C CA . ILE A 1 231 ? -22.270 2.732 16.794 1.00 73.38 231 ILE A CA 1
ATOM 1815 C C . ILE A 1 231 ? -22.694 1.734 17.854 1.00 73.38 231 ILE A C 1
ATOM 1817 O O . ILE A 1 231 ? -22.225 0.600 17.881 1.00 73.38 231 ILE A O 1
ATOM 1821 N N . ASP A 1 232 ? -23.600 2.179 18.710 1.00 68.88 232 ASP A N 1
ATOM 1822 C CA . ASP A 1 232 ? -24.240 1.330 19.695 1.00 68.88 232 ASP A CA 1
ATOM 1823 C C . ASP A 1 232 ? -25.628 0.942 19.173 1.00 68.88 232 ASP A C 1
ATOM 1825 O O . ASP A 1 232 ? -26.545 1.761 19.145 1.00 68.88 232 ASP A O 1
ATOM 1829 N N . PHE A 1 233 ? -25.783 -0.296 18.698 1.00 63.84 233 PHE A N 1
ATOM 1830 C CA . PHE A 1 233 ? -27.092 -0.803 18.270 1.00 63.84 233 PHE A CA 1
ATOM 1831 C C . PHE A 1 233 ? -28.031 -1.089 19.451 1.00 63.84 233 PHE A C 1
ATOM 1833 O O . PHE A 1 233 ? -29.211 -1.346 19.220 1.00 63.84 233 PHE A O 1
ATOM 1840 N N . ASP A 1 234 ? -27.546 -0.991 20.691 1.00 64.62 234 ASP A N 1
ATOM 1841 C CA . ASP A 1 234 ? -28.384 -0.974 21.886 1.00 64.62 234 ASP A CA 1
ATOM 1842 C C . ASP A 1 234 ? -28.863 0.456 22.233 1.00 64.62 234 ASP A C 1
ATOM 1844 O O . ASP A 1 234 ? -29.723 0.618 23.105 1.00 64.62 234 ASP A O 1
ATOM 1848 N N . ASP A 1 235 ? -28.391 1.500 21.527 1.00 64.25 235 ASP A N 1
ATOM 1849 C CA . ASP A 1 235 ? -28.902 2.870 21.661 1.00 64.25 235 ASP A CA 1
ATOM 1850 C C . ASP A 1 235 ? -30.300 2.989 21.011 1.00 64.25 235 ASP A C 1
ATOM 1852 O O . ASP A 1 235 ? -30.447 2.835 19.788 1.00 64.25 235 ASP A O 1
ATOM 1856 N N . PRO A 1 236 ? -31.352 3.331 21.786 1.00 61.19 236 PRO A N 1
ATOM 1857 C CA . PRO A 1 236 ? -32.708 3.501 21.268 1.00 61.19 236 PRO A CA 1
ATOM 1858 C C . PRO A 1 236 ? -32.817 4.513 20.120 1.00 61.19 236 PRO A C 1
ATOM 1860 O O . PRO A 1 236 ? -33.702 4.381 19.275 1.00 61.19 236 PRO A O 1
ATOM 1863 N N . VAL A 1 237 ? -31.943 5.524 20.073 1.00 63.91 237 VAL A N 1
ATOM 1864 C CA . VAL A 1 237 ? -31.913 6.537 19.008 1.00 63.91 237 VAL A CA 1
ATOM 1865 C C . VAL A 1 237 ? -31.405 5.939 17.696 1.00 63.91 237 VAL A C 1
ATOM 1867 O O . VAL A 1 237 ? -31.954 6.242 16.636 1.00 63.91 237 VAL A O 1
ATOM 1870 N N . ILE A 1 238 ? -30.406 5.055 17.755 1.00 61.41 238 ILE A N 1
ATOM 1871 C CA . ILE A 1 238 ? -29.890 4.346 16.577 1.00 61.41 238 ILE A CA 1
ATOM 1872 C C . ILE A 1 238 ? -30.920 3.327 16.080 1.00 61.41 238 ILE A C 1
ATOM 1874 O O . ILE A 1 238 ? -31.193 3.281 14.882 1.00 61.41 238 ILE A O 1
ATOM 1878 N N . LEU A 1 239 ? -31.581 2.599 16.985 1.00 60.38 239 LEU A N 1
ATOM 1879 C CA . LEU A 1 239 ? -32.669 1.676 16.634 1.00 60.38 239 LEU A CA 1
ATOM 1880 C C . LEU A 1 239 ? -33.861 2.386 15.971 1.00 60.38 239 LEU A C 1
ATOM 1882 O O . LEU A 1 239 ? -34.423 1.870 15.005 1.00 60.38 239 LEU A O 1
ATOM 1886 N N . LEU A 1 240 ? -34.229 3.582 16.446 1.00 58.44 240 LEU A N 1
ATOM 1887 C CA . LEU A 1 240 ? -35.293 4.402 15.850 1.00 58.44 240 LEU A CA 1
ATOM 1888 C C . LEU A 1 240 ? -34.936 4.913 14.447 1.00 58.44 240 LEU A C 1
ATOM 1890 O O . LEU A 1 240 ? -35.824 5.008 13.604 1.00 58.44 240 LEU A O 1
ATOM 1894 N N . ASN A 1 241 ? -33.661 5.217 14.192 1.00 56.56 241 ASN A N 1
ATOM 1895 C CA . ASN A 1 241 ? -33.185 5.656 12.877 1.00 56.56 241 ASN A CA 1
ATOM 1896 C C . ASN A 1 241 ? -32.998 4.493 11.886 1.00 56.56 241 ASN A C 1
ATOM 1898 O O . ASN A 1 241 ? -33.050 4.725 10.685 1.00 56.56 241 ASN A O 1
ATOM 1902 N N . TYR A 1 242 ? -32.787 3.264 12.371 1.00 48.75 242 TYR A N 1
ATOM 1903 C CA . TYR A 1 242 ? -32.588 2.069 11.537 1.00 48.75 242 TYR A CA 1
ATOM 1904 C C . TYR A 1 242 ? -33.902 1.350 11.173 1.00 48.75 242 TYR A C 1
ATOM 1906 O O . TYR A 1 242 ? -33.967 0.635 10.176 1.00 48.75 242 TYR A O 1
ATOM 1914 N N . ALA A 1 243 ? -34.953 1.506 11.988 1.00 51.22 243 ALA A N 1
ATOM 1915 C CA . ALA A 1 243 ? -36.257 0.859 11.795 1.00 51.22 243 ALA A CA 1
ATOM 1916 C C . ALA A 1 243 ? -37.280 1.691 10.988 1.00 51.22 243 ALA A C 1
ATOM 1918 O O . ALA A 1 243 ? -38.415 1.236 10.808 1.00 51.22 243 ALA A O 1
ATOM 1919 N N . GLY A 1 244 ? -36.914 2.900 10.551 1.00 42.06 244 GLY A N 1
ATOM 1920 C CA . GLY A 1 244 ? -37.747 3.807 9.745 1.00 42.06 244 GLY A CA 1
ATOM 1921 C C . GLY A 1 244 ? -37.278 3.898 8.302 1.00 42.06 244 GLY A C 1
ATOM 1922 O O . GLY A 1 244 ? -38.159 4.054 7.427 1.00 42.06 244 GLY A O 1
#

Foldseek 3Di:
DDDPDDDLVLLVVLLVVLVVVVVVLVVVPPDDDPVLQVSLVVLLVSDDPLVNVLLVLVLVVLQVCCVVVVHDGDDPSRSSNVSNVLSVCVSVLCNVVVDPPLEAEPVSVVNVVSSQVSVCVVVVNDVQSCQQKDKDKDFDPPLVLLCLQQNPVLSVQLVVVLVCCVRVCPRPLNVCCCPPVVKDWHWYDHDSRMIMIIIGHPHGHDPVNVVVSVVSSVVSCVVDPSNCVSDDPVPVSSVVSNVD

pLDDT: mean 76.68, std 14.51, range [26.17, 96.31]

Secondary structure (DSSP, 8-state):
-------HHHHHHHHHHHHHHHHHHHH---SSS-HHHHHHHHHHHTS-HHHHHHHHHHHHHHHHHHHHTTPPPPPHHHHHHHHHHHHHHHHHHHHHHSSS-SSEEHHHHHHHHHHHHHHHHHTT--GGGGGGEEEEEE--TTHHHHHHHHHHHHHHHHHHHHHHHHH-TTSHHHHHIIIII-EEEEEEE-SSS-EEEEEEESSPPPHHHHHHHHHHHHHHHHH-HHHHTT--TT-HHHHHHH--